Protein AF-A0A2N5A4S7-F1 (afdb_monomer)

Sequence (229 aa):
GLGGMSSSQKVEESRKVETDAPPQVLYRIDKYRYLTLENYISCDKGGQVYYNDTQREIKTQLGWEHEFYDFSYRRGNYFAAYKGTVINGANNGYLAFPGASTRQYCGSGRSAQGCPVFFFFSADYGRTFIYKIVAAEYSTPERFSKLKVVVANDGVYLRDESQKESVYSHPIGLRDLYSVNKLRFSDGALISIYDDWQNEIAGLVKEELIRKKIPYANEYGPDFRILDY

InterPro domains:
  IPR057562 Tli3-like domain [PF24316] (20-159)

Secondary structure (DSSP, 8-state):
--------------PBP---PPPEEEEESSSSEEEEEEEEEETTEEEEEEEEETTTTEEEEES-GGGGBHHHHTSBPHHHH--SEEEE---SS-EEEEEE--HHHH-SS-SSSPEEEEEEEESSTTSS-EEEEEEEETTTTGGGTTEEEEEETTEEEEEETTSPPPTT----STT-TTS-EEEEEETTEEEEHHHHHHHHHHHHHHHHHHHTT-TTTTT-STT--GGG-

Solvent-accessible surface area (backbone atoms only — not comparable to full-atom values): 12937 Å² total; per-residue (Å²): 135,87,82,82,80,86,69,82,76,77,76,75,74,73,46,75,66,83,50,90,46,75,72,40,79,78,46,70,79,51,98,48,35,33,32,32,41,32,50,34,86,45,93,57,20,20,46,47,36,31,44,33,29,68,86,75,73,40,75,25,78,57,82,59,78,78,53,46,24,46,78,40,34,78,27,54,24,33,56,68,43,40,53,42,49,76,44,67,72,25,83,74,22,41,42,65,49,61,29,13,37,39,56,82,78,52,50,94,76,80,53,98,60,40,27,43,32,33,30,38,37,16,73,63,65,49,73,52,71,48,80,47,78,47,45,59,35,80,54,32,33,70,72,43,40,43,27,36,41,39,27,41,80,79,28,39,36,35,34,26,71,79,43,81,63,54,99,83,55,66,54,88,39,78,64,36,35,47,26,80,39,48,30,34,76,56,96,94,38,79,42,42,53,59,54,53,48,50,52,52,52,35,49,55,50,25,54,53,30,50,75,69,65,43,90,59,22,88,67,51,46,90,84,54,55,77,91,83,110

Radius of gyration: 22.25 Å; Cα contacts (8 Å, |Δi|>4): 455; chains: 1; bounding box: 66×58×59 Å

pLDDT: mean 86.55, std 14.0, range [33.81, 98.62]

Organism: Klebsiella variicola (NCBI:txid244366)

Mean predicted aligned error: 7.96 Å

Foldseek 3Di:
DDDDPPDPPPPPPFDFQADPDDWDWLADQDPFWTKIFPRAPDLFFQTWIWTGGNVVRDTHTDDDPVSRTPLNRRATDFQSQAQEAEHEPADQLWDKGKGWHDCSVQDDPPDPWATWIWIWITRHNRNDTDIGTQEGHNPPPVQQNHWYWYDYNFFIKIARPVAAQDPPDDQPDSNRRPDIWTWGDDPNDTDTPVVVVQQVVQVVVLVVCVVVVPPCSVVGDSPDDPVVD

Structure (mmCIF, N/CA/C/O backbone):
data_AF-A0A2N5A4S7-F1
#
_entry.id   AF-A0A2N5A4S7-F1
#
loop_
_atom_site.group_PDB
_atom_site.id
_atom_site.type_symbol
_atom_site.label_atom_id
_atom_site.label_alt_id
_atom_site.label_comp_id
_atom_site.label_asym_id
_atom_site.label_entity_id
_atom_site.label_seq_id
_atom_site.pdbx_PDB_ins_code
_atom_site.Cartn_x
_atom_site.Cartn_y
_atom_site.Cartn_z
_atom_site.occupancy
_atom_site.B_iso_or_equiv
_atom_site.auth_seq_id
_atom_site.auth_comp_id
_atom_site.auth_asym_id
_atom_site.auth_atom_id
_atom_site.pdbx_PDB_model_num
ATOM 1 N N . GLY A 1 1 ? 39.679 40.312 13.877 1.00 33.81 1 GLY A N 1
ATOM 2 C CA . GLY A 1 1 ? 39.222 40.640 12.516 1.00 33.81 1 GLY A CA 1
ATOM 3 C C . GLY A 1 1 ? 38.432 39.468 11.994 1.00 33.81 1 GLY A C 1
ATOM 4 O O . GLY A 1 1 ? 38.976 38.376 11.947 1.00 33.81 1 GLY A O 1
ATOM 5 N N . LEU A 1 2 ? 37.147 39.675 11.714 1.00 36.41 2 LEU A N 1
ATOM 6 C CA . LEU A 1 2 ? 36.245 38.668 11.157 1.00 36.41 2 LEU A CA 1
ATOM 7 C C . LEU A 1 2 ? 36.560 38.508 9.663 1.00 36.41 2 LEU A C 1
ATOM 9 O O . LEU A 1 2 ? 36.419 39.461 8.901 1.00 36.41 2 LEU A O 1
ATOM 13 N N . GLY A 1 3 ? 37.034 37.327 9.265 1.00 35.97 3 GLY A N 1
ATOM 14 C CA . GLY A 1 3 ? 37.220 36.966 7.862 1.00 35.97 3 GLY A CA 1
ATOM 15 C C . GLY A 1 3 ? 35.864 36.702 7.219 1.00 35.97 3 GLY A C 1
ATOM 16 O O . GLY A 1 3 ? 35.157 35.778 7.616 1.00 35.97 3 GLY A O 1
ATOM 17 N N . GLY A 1 4 ? 35.486 37.543 6.259 1.00 42.50 4 GLY A N 1
ATOM 18 C CA . GLY A 1 4 ? 34.257 37.395 5.495 1.00 42.50 4 GLY A CA 1
ATOM 19 C C . GLY A 1 4 ? 34.306 36.165 4.594 1.00 42.50 4 GLY A C 1
ATOM 20 O O . GLY A 1 4 ? 35.109 36.098 3.670 1.00 42.50 4 GLY A O 1
ATOM 21 N N . MET A 1 5 ? 33.393 35.225 4.824 1.00 40.56 5 MET A N 1
ATOM 22 C CA . MET A 1 5 ? 32.971 34.250 3.821 1.00 40.56 5 MET A CA 1
ATOM 23 C C . MET A 1 5 ? 31.556 34.616 3.374 1.00 40.56 5 MET A C 1
ATOM 25 O O . MET A 1 5 ? 30.581 33.972 3.744 1.00 40.56 5 MET A O 1
ATOM 29 N N . SER A 1 6 ? 31.441 35.689 2.588 1.00 49.88 6 SER A N 1
ATOM 30 C CA . SER A 1 6 ? 30.272 35.885 1.727 1.00 49.88 6 SER A CA 1
ATOM 31 C C . SER A 1 6 ? 30.526 35.116 0.436 1.00 49.88 6 SER A C 1
ATOM 33 O O . SER A 1 6 ? 30.978 35.663 -0.566 1.00 49.88 6 SER A O 1
ATOM 35 N N . SER A 1 7 ? 30.312 33.807 0.486 1.00 40.91 7 SER A N 1
ATOM 36 C CA . SER A 1 7 ? 30.073 33.029 -0.720 1.00 40.91 7 SER A CA 1
ATOM 37 C C . SER A 1 7 ? 28.568 32.885 -0.828 1.00 40.91 7 SER A C 1
ATOM 39 O O . SER A 1 7 ? 27.959 32.134 -0.066 1.00 40.91 7 SER A O 1
ATOM 41 N N . SER A 1 8 ? 27.968 33.616 -1.763 1.00 47.25 8 SER A N 1
ATOM 42 C CA . SER A 1 8 ? 26.639 33.300 -2.267 1.00 47.25 8 SER A CA 1
ATOM 43 C C . SER A 1 8 ? 26.688 31.858 -2.774 1.00 47.25 8 SER A C 1
ATOM 45 O O . SER A 1 8 ? 27.228 31.599 -3.853 1.00 47.25 8 SER A O 1
ATOM 47 N N . GLN A 1 9 ? 26.202 30.902 -1.980 1.00 48.59 9 GLN A N 1
ATOM 48 C CA . GLN A 1 9 ? 25.923 29.566 -2.486 1.00 48.59 9 GLN A CA 1
ATOM 49 C C . GLN A 1 9 ? 24.916 29.756 -3.617 1.00 48.59 9 GLN A C 1
ATOM 51 O O . GLN A 1 9 ? 23.770 30.131 -3.374 1.00 48.59 9 GLN A O 1
ATOM 56 N N . LYS A 1 10 ? 25.358 29.564 -4.865 1.00 46.53 10 LYS A N 1
ATOM 57 C CA . LYS A 1 10 ? 24.425 29.340 -5.965 1.00 46.53 10 LYS A CA 1
ATOM 58 C C . LYS A 1 10 ? 23.609 28.125 -5.549 1.00 46.53 10 LYS A C 1
ATOM 60 O O . LYS A 1 10 ? 24.154 27.028 -5.467 1.00 46.53 10 LYS A O 1
ATOM 65 N N . VAL A 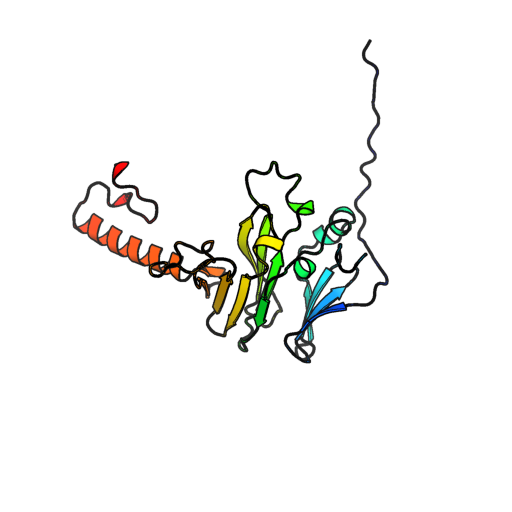1 11 ? 22.344 28.346 -5.212 1.00 53.66 11 VAL A N 1
ATOM 66 C CA . VAL A 1 11 ? 21.382 27.262 -5.066 1.00 53.66 11 VAL A CA 1
ATOM 67 C C . VAL A 1 11 ? 21.286 26.655 -6.457 1.00 53.66 11 VAL A C 1
ATOM 69 O O . VAL A 1 11 ? 20.769 27.287 -7.374 1.00 53.66 11 VAL A O 1
ATOM 72 N N . GLU A 1 12 ? 21.924 25.504 -6.649 1.00 58.72 12 GLU A N 1
ATOM 73 C CA . GLU A 1 12 ? 21.801 24.745 -7.884 1.00 58.72 12 GLU A CA 1
ATOM 74 C C . GLU A 1 12 ? 20.327 24.354 -7.997 1.00 58.72 12 GLU A C 1
ATOM 76 O O . GLU A 1 12 ? 19.794 23.636 -7.148 1.00 58.72 12 GLU A O 1
ATOM 81 N N . GLU A 1 13 ? 19.637 24.943 -8.970 1.00 61.94 13 GLU A N 1
ATOM 82 C CA . GLU A 1 13 ? 18.216 24.711 -9.162 1.00 61.94 13 GLU A CA 1
ATOM 83 C C . GLU A 1 13 ? 18.033 23.236 -9.520 1.00 61.94 13 GLU A C 1
ATOM 85 O O . GLU A 1 13 ? 18.646 22.721 -10.460 1.00 61.94 13 GLU A O 1
ATOM 90 N N . SER A 1 14 ? 17.256 22.523 -8.706 1.00 68.94 14 SER A N 1
ATOM 91 C CA . SER A 1 14 ? 17.090 21.087 -8.875 1.00 68.94 14 SER A CA 1
ATOM 92 C C . SER A 1 14 ? 16.407 20.835 -10.214 1.00 68.94 14 SER A C 1
ATOM 94 O O . SER A 1 14 ? 15.264 21.238 -10.422 1.00 68.94 14 SER A O 1
ATOM 96 N N . ARG A 1 15 ? 17.116 20.200 -11.146 1.00 79.56 15 ARG A N 1
ATOM 97 C CA . ARG A 1 15 ? 16.589 19.909 -12.481 1.00 79.56 15 ARG A CA 1
ATOM 98 C C . ARG A 1 15 ? 15.747 18.639 -12.468 1.00 79.56 15 ARG A C 1
ATOM 100 O O . ARG A 1 15 ? 16.035 17.702 -11.716 1.00 79.56 15 ARG A O 1
ATOM 107 N N . LYS A 1 16 ? 14.748 18.586 -13.348 1.00 80.19 16 LYS A N 1
ATOM 108 C CA . LYS A 1 16 ? 14.049 17.340 -13.667 1.00 80.19 16 LYS A CA 1
ATOM 109 C C . LYS A 1 16 ? 15.033 16.376 -14.331 1.00 80.19 16 LYS A C 1
ATOM 111 O O . LYS A 1 16 ? 15.803 16.777 -15.208 1.00 80.19 16 LYS A O 1
ATOM 116 N N . VAL A 1 17 ? 15.045 15.129 -13.878 1.00 80.88 17 VAL A N 1
ATOM 117 C CA . VAL A 1 17 ? 15.919 14.098 -14.444 1.00 80.88 17 VAL A CA 1
ATOM 118 C C . VAL A 1 17 ? 15.199 13.393 -15.588 1.00 80.88 17 VAL A C 1
ATOM 120 O O . VAL A 1 17 ? 14.032 13.028 -15.458 1.00 80.88 17 VAL A O 1
ATOM 123 N N . GLU A 1 18 ? 15.912 13.205 -16.695 1.00 83.25 18 GLU A N 1
ATOM 124 C CA . GLU A 1 18 ? 15.498 12.400 -17.843 1.00 83.25 18 GLU A CA 1
ATOM 125 C C . GLU A 1 18 ? 16.637 11.440 -18.190 1.00 83.25 18 GLU A C 1
ATOM 127 O O . GLU A 1 18 ? 17.801 11.848 -18.263 1.00 83.25 18 GLU A O 1
ATOM 132 N N . THR A 1 19 ? 16.306 10.164 -18.353 1.00 84.94 19 THR A N 1
ATOM 133 C CA . THR A 1 19 ? 17.222 9.084 -18.715 1.00 84.94 19 THR A CA 1
ATOM 134 C C . THR A 1 19 ? 16.640 8.279 -19.874 1.00 84.94 19 THR A C 1
ATOM 136 O O . THR A 1 19 ? 15.428 8.234 -20.079 1.00 84.94 19 THR A O 1
ATOM 139 N N . ASP A 1 20 ? 17.513 7.630 -20.636 1.00 87.31 20 ASP A N 1
ATOM 140 C CA . ASP A 1 20 ? 17.183 6.709 -21.730 1.00 87.31 20 ASP A CA 1
ATOM 141 C C . ASP A 1 20 ? 17.098 5.246 -21.257 1.00 87.31 20 ASP A C 1
ATOM 143 O O . ASP A 1 20 ? 17.070 4.314 -22.065 1.00 87.31 20 ASP A O 1
ATOM 147 N N . ALA A 1 21 ? 17.054 5.030 -19.938 1.00 89.69 21 ALA A N 1
ATOM 148 C CA . ALA A 1 21 ? 17.027 3.702 -19.353 1.00 89.69 21 ALA A CA 1
ATOM 149 C C . ALA A 1 21 ? 15.743 2.950 -19.762 1.00 89.69 21 ALA A C 1
ATOM 151 O O . ALA A 1 21 ? 14.638 3.484 -19.600 1.00 89.69 21 ALA A O 1
ATOM 152 N N . PRO A 1 22 ? 15.851 1.703 -20.262 1.00 93.50 22 PRO A N 1
ATOM 153 C CA . PRO A 1 22 ? 14.686 0.943 -20.690 1.00 93.50 22 PRO A CA 1
ATOM 154 C C . PRO A 1 22 ? 13.785 0.611 -19.489 1.00 93.50 22 PRO A C 1
ATOM 156 O O . PRO A 1 22 ? 14.302 0.217 -18.442 1.00 93.50 22 PRO A O 1
ATOM 159 N N . PRO A 1 23 ? 12.447 0.701 -19.617 1.00 94.31 23 PRO A N 1
ATOM 160 C CA . PRO A 1 23 ? 11.530 0.329 -18.544 1.00 94.31 23 PRO A CA 1
ATOM 161 C C . PRO A 1 23 ? 11.779 -1.086 -18.010 1.00 94.31 23 PRO A C 1
ATOM 163 O O . PRO A 1 23 ? 11.868 -2.045 -18.779 1.00 94.31 23 PRO A O 1
ATOM 166 N N . GLN A 1 24 ? 11.824 -1.234 -16.686 1.00 94.88 24 GLN A N 1
ATOM 167 C CA . GLN A 1 24 ? 11.946 -2.533 -16.020 1.00 94.88 24 GLN A CA 1
ATOM 168 C C . GLN A 1 24 ? 10.653 -2.907 -15.312 1.00 94.88 24 GLN A C 1
ATOM 170 O O . GLN A 1 24 ? 10.027 -2.067 -14.680 1.00 94.88 24 GLN A O 1
ATOM 175 N N . VAL A 1 25 ? 10.261 -4.179 -15.359 1.00 95.62 25 VAL A N 1
ATOM 176 C CA . VAL A 1 25 ? 9.094 -4.664 -14.611 1.00 95.62 25 VAL A CA 1
ATOM 177 C C . VAL A 1 25 ? 9.514 -4.976 -13.175 1.00 95.62 25 VAL A C 1
ATOM 179 O O . VAL A 1 25 ? 10.287 -5.905 -12.958 1.00 95.62 25 VAL A O 1
ATOM 182 N N . LEU A 1 26 ? 8.989 -4.227 -12.200 1.00 94.12 26 LEU A N 1
ATOM 183 C CA . LEU A 1 26 ? 9.271 -4.439 -10.771 1.00 94.12 26 LEU A CA 1
ATOM 184 C C . LEU A 1 26 ? 8.407 -5.546 -10.164 1.00 94.12 26 LEU A C 1
ATOM 186 O O . LEU A 1 26 ? 8.854 -6.321 -9.325 1.00 94.12 26 LEU A O 1
ATOM 190 N N . TYR A 1 27 ? 7.142 -5.595 -10.571 1.00 96.19 27 TYR A N 1
ATOM 191 C CA . TYR A 1 27 ? 6.155 -6.520 -10.035 1.00 96.19 27 TYR A CA 1
ATOM 192 C C . TYR A 1 27 ? 5.098 -6.795 -11.093 1.00 96.19 27 TYR A C 1
ATOM 194 O O . TYR A 1 27 ? 4.686 -5.893 -11.821 1.00 96.19 27 TYR A O 1
ATOM 202 N N . ARG A 1 28 ? 4.639 -8.041 -11.179 1.00 97.31 28 ARG A N 1
ATOM 203 C CA . ARG A 1 28 ? 3.631 -8.458 -12.149 1.00 97.31 28 ARG A CA 1
ATOM 204 C C . ARG A 1 28 ? 2.503 -9.174 -11.426 1.00 97.31 28 ARG A C 1
ATOM 206 O O . ARG A 1 28 ? 2.745 -10.181 -10.772 1.00 97.31 28 ARG A O 1
ATOM 213 N N . ILE A 1 29 ? 1.286 -8.653 -11.573 1.00 97.62 29 ILE A N 1
ATOM 214 C CA . ILE A 1 29 ? 0.072 -9.322 -11.093 1.00 97.62 29 ILE A CA 1
ATOM 215 C C . ILE A 1 29 ? -0.325 -10.389 -12.114 1.00 97.62 29 ILE A C 1
ATOM 217 O O . ILE A 1 29 ? -0.554 -11.539 -11.760 1.00 97.62 29 ILE A O 1
ATOM 221 N N . ASP A 1 30 ? -0.364 -10.011 -13.395 1.00 96.75 30 ASP A N 1
ATOM 222 C CA . ASP A 1 30 ? -0.658 -10.905 -14.515 1.00 96.75 30 ASP A CA 1
ATOM 223 C C . ASP A 1 30 ? -0.098 -10.355 -15.846 1.00 96.75 30 ASP A C 1
ATOM 225 O O . ASP A 1 30 ? 0.779 -9.484 -15.881 1.00 96.75 30 ASP A O 1
ATOM 229 N N . LYS A 1 31 ? -0.569 -10.890 -16.980 1.00 97.31 31 LYS A N 1
ATOM 230 C CA . LYS A 1 31 ? -0.133 -10.477 -18.321 1.00 97.31 31 LYS A CA 1
ATOM 231 C C . LYS A 1 31 ? -0.345 -8.979 -18.584 1.00 97.31 31 LYS A C 1
ATOM 233 O O . LYS A 1 31 ? 0.495 -8.372 -19.245 1.00 97.31 31 LYS A O 1
ATOM 238 N N . TYR A 1 32 ? -1.427 -8.396 -18.076 1.00 97.69 32 TYR A N 1
ATOM 239 C CA . TYR A 1 32 ? -1.861 -7.039 -18.413 1.00 97.69 32 TYR A CA 1
ATOM 240 C C . TYR A 1 32 ? -1.593 -6.033 -17.296 1.00 97.69 32 TYR A C 1
ATOM 242 O O . TYR A 1 32 ? -1.396 -4.859 -17.595 1.00 97.69 32 TYR A O 1
ATOM 250 N N . ARG A 1 33 ? -1.537 -6.498 -16.040 1.00 98.25 33 ARG A N 1
ATOM 251 C CA . ARG A 1 33 ? -1.386 -5.666 -14.840 1.00 98.25 33 ARG A CA 1
ATOM 252 C C . ARG A 1 33 ? 0.000 -5.811 -14.209 1.00 98.25 33 ARG A C 1
ATOM 254 O O . ARG A 1 33 ? 0.358 -6.894 -13.733 1.00 98.25 33 ARG A O 1
ATOM 261 N N . TYR A 1 34 ? 0.790 -4.738 -14.190 1.00 98.19 34 TYR A N 1
ATOM 262 C CA . TYR A 1 34 ? 2.173 -4.761 -13.690 1.00 98.19 34 TYR A CA 1
ATOM 263 C C . TYR A 1 34 ? 2.704 -3.373 -13.298 1.00 98.19 34 TYR A C 1
ATOM 265 O O . TYR A 1 34 ? 2.186 -2.347 -13.734 1.00 98.19 34 TYR A O 1
ATOM 273 N N . LEU A 1 35 ? 3.760 -3.354 -12.482 1.00 97.75 35 LEU A N 1
ATOM 274 C CA . LEU A 1 35 ? 4.537 -2.161 -12.155 1.00 97.75 35 LEU A CA 1
ATOM 275 C C . LEU A 1 35 ? 5.772 -2.050 -13.044 1.00 97.75 35 LEU A C 1
ATOM 277 O O . LEU A 1 35 ? 6.493 -3.038 -13.217 1.00 97.75 35 LEU A O 1
ATOM 281 N N . THR A 1 36 ? 6.052 -0.846 -13.535 1.00 96.81 36 THR A N 1
ATOM 282 C CA . THR A 1 36 ? 7.307 -0.502 -14.211 1.00 96.81 36 THR A CA 1
ATOM 283 C C . THR A 1 36 ? 8.129 0.486 -13.395 1.00 96.81 36 THR A C 1
ATOM 285 O O . THR A 1 36 ? 7.569 1.362 -12.746 1.00 96.81 36 THR A O 1
ATOM 288 N N . LEU A 1 37 ? 9.454 0.342 -13.440 1.00 94.56 37 LEU A N 1
ATOM 289 C CA . LEU A 1 37 ? 10.430 1.371 -13.100 1.00 94.56 37 LEU A CA 1
ATOM 290 C C . LEU A 1 37 ? 10.904 2.009 -14.404 1.00 94.56 37 LEU A C 1
ATOM 292 O O . LEU A 1 37 ? 11.444 1.324 -15.274 1.00 94.56 37 LEU A O 1
ATOM 296 N N . GLU A 1 38 ? 10.699 3.309 -14.534 1.00 93.19 38 GLU A N 1
ATOM 297 C CA . GLU A 1 38 ? 11.008 4.097 -15.726 1.00 93.19 38 GLU A CA 1
ATOM 298 C C . GLU A 1 38 ? 11.869 5.298 -15.346 1.00 93.19 38 GLU A C 1
ATOM 300 O O . GLU A 1 38 ? 11.870 5.708 -14.185 1.00 93.19 38 GLU A O 1
ATOM 305 N N . ASN A 1 39 ? 12.590 5.865 -16.319 1.00 90.69 39 ASN A N 1
ATOM 306 C CA . ASN A 1 39 ? 13.393 7.074 -16.129 1.00 90.69 39 ASN A CA 1
ATOM 307 C C . ASN A 1 39 ? 14.263 6.998 -14.858 1.00 90.69 39 ASN A C 1
ATOM 309 O O . ASN A 1 39 ? 14.117 7.802 -13.951 1.00 90.69 39 ASN A O 1
ATOM 313 N N . TYR A 1 40 ? 15.086 5.958 -14.718 1.00 89.50 40 TYR A N 1
ATOM 314 C CA . TYR A 1 40 ? 15.900 5.714 -13.522 1.00 89.50 40 TYR A CA 1
ATOM 315 C C . TYR A 1 40 ? 17.395 5.828 -13.838 1.00 89.50 40 TYR A C 1
ATOM 317 O O . TYR A 1 40 ? 17.799 5.711 -14.995 1.00 89.50 40 TYR A O 1
ATOM 325 N N . ILE A 1 41 ? 18.217 6.054 -12.805 1.00 87.00 41 ILE A N 1
ATOM 326 C CA . ILE A 1 41 ? 19.687 6.133 -12.932 1.00 87.00 41 ILE A CA 1
ATOM 327 C C . ILE A 1 41 ? 20.380 4.805 -12.600 1.00 87.00 41 ILE A C 1
ATOM 329 O O . ILE A 1 41 ? 21.435 4.499 -13.147 1.00 87.00 41 ILE A O 1
ATOM 333 N N . SER A 1 42 ? 19.789 4.003 -11.713 1.00 85.62 42 SER A N 1
ATOM 334 C CA . SER A 1 42 ? 20.176 2.618 -11.434 1.00 85.62 42 SER A CA 1
ATOM 335 C C . SER A 1 42 ? 18.965 1.843 -10.917 1.00 85.62 42 SER A C 1
ATOM 337 O O . SER A 1 42 ? 17.973 2.441 -10.508 1.00 85.62 42 SER A O 1
ATOM 339 N N . CYS A 1 43 ? 19.023 0.509 -10.930 1.00 79.44 43 CYS A N 1
ATOM 340 C CA . CYS A 1 43 ? 17.886 -0.331 -10.529 1.00 79.44 43 CYS A CA 1
ATOM 341 C C . CYS A 1 43 ? 17.427 -0.104 -9.076 1.00 79.44 43 CYS A C 1
ATOM 343 O O . CYS A 1 43 ? 16.305 -0.451 -8.723 1.00 79.44 43 CYS A O 1
ATOM 345 N N . ASP A 1 44 ? 18.297 0.452 -8.232 1.00 80.00 44 ASP A N 1
ATOM 346 C CA . ASP A 1 44 ? 18.063 0.711 -6.815 1.00 80.00 44 ASP A CA 1
ATOM 347 C C . ASP A 1 44 ? 17.939 2.205 -6.467 1.00 80.00 44 ASP A C 1
ATOM 349 O O . ASP A 1 44 ? 17.639 2.510 -5.313 1.00 80.00 44 ASP A O 1
ATOM 353 N N . LYS A 1 45 ? 18.145 3.137 -7.415 1.00 82.88 45 LYS A N 1
ATOM 354 C CA . LYS A 1 45 ? 18.139 4.591 -7.158 1.00 82.88 45 LYS A CA 1
ATOM 355 C C . LYS A 1 45 ? 17.301 5.379 -8.153 1.00 82.88 45 LYS A C 1
ATOM 357 O O . LYS A 1 45 ? 17.388 5.192 -9.368 1.00 82.88 45 LYS A O 1
ATOM 362 N N . GLY A 1 46 ? 16.565 6.341 -7.606 1.00 82.88 46 GLY A N 1
ATOM 363 C CA . GLY A 1 46 ? 15.679 7.211 -8.357 1.00 82.88 46 GLY A CA 1
ATOM 364 C C . GLY A 1 46 ? 14.624 6.424 -9.121 1.00 82.88 46 GLY A C 1
ATOM 365 O O . GLY A 1 46 ? 14.211 5.339 -8.711 1.00 82.88 46 GLY A O 1
ATOM 366 N N . GLY A 1 47 ? 14.195 6.975 -10.248 1.00 88.44 47 GLY A N 1
ATOM 367 C CA . GLY A 1 47 ? 13.209 6.323 -11.090 1.00 88.44 47 GLY A CA 1
ATOM 368 C C . GLY A 1 47 ? 11.774 6.590 -10.679 1.00 88.44 47 GLY A C 1
ATOM 369 O O . GLY A 1 47 ? 11.447 6.829 -9.518 1.00 88.44 47 GLY A O 1
ATOM 370 N N . GLN A 1 48 ? 10.919 6.541 -11.682 1.00 91.12 48 GLN A N 1
ATOM 371 C CA . GLN A 1 48 ? 9.490 6.759 -11.584 1.00 91.12 48 GLN A CA 1
ATOM 372 C C . GLN A 1 48 ? 8.808 5.403 -11.664 1.00 91.12 48 GLN A C 1
ATOM 374 O O . GLN A 1 48 ? 9.100 4.614 -12.566 1.00 91.12 48 GLN A O 1
ATOM 379 N N . VAL A 1 49 ? 7.911 5.122 -10.724 1.00 94.00 49 VAL A N 1
ATOM 380 C CA . VAL A 1 49 ? 7.157 3.872 -10.740 1.00 94.00 49 VAL A CA 1
ATOM 381 C C . VAL A 1 49 ? 5.778 4.120 -11.316 1.00 94.00 49 VAL A C 1
ATOM 383 O O . VAL A 1 49 ? 5.093 5.057 -10.914 1.00 94.00 49 VAL A O 1
ATOM 386 N N . TYR A 1 50 ? 5.365 3.272 -12.250 1.00 96.88 50 TYR A N 1
ATOM 387 C CA . TYR A 1 50 ? 4.038 3.327 -12.850 1.00 96.88 50 TYR A CA 1
ATOM 388 C C . TYR A 1 50 ? 3.317 2.001 -12.667 1.00 96.88 50 TYR A C 1
ATOM 390 O O . TYR A 1 50 ? 3.874 0.935 -12.924 1.00 96.88 50 TYR A O 1
ATOM 398 N N . TYR A 1 51 ? 2.053 2.071 -12.267 1.00 98.38 51 TYR A N 1
ATOM 399 C CA . TYR A 1 51 ? 1.106 0.988 -12.462 1.00 98.38 51 TYR A CA 1
ATOM 400 C C . TYR A 1 51 ? 0.590 1.008 -13.899 1.00 98.38 51 TYR A C 1
ATOM 402 O O . TYR A 1 51 ? 0.215 2.063 -14.406 1.00 98.38 51 TYR A O 1
ATOM 410 N N . ASN A 1 52 ? 0.551 -0.161 -14.534 1.00 98.62 52 ASN A N 1
ATOM 411 C CA . ASN A 1 52 ? 0.051 -0.347 -15.888 1.00 98.62 52 ASN A CA 1
ATOM 412 C C . ASN A 1 52 ? -1.063 -1.401 -15.882 1.00 98.62 52 ASN A C 1
ATOM 414 O O . ASN A 1 52 ? -0.861 -2.490 -15.341 1.00 98.62 52 ASN A O 1
ATOM 418 N N . ASP A 1 53 ? -2.191 -1.102 -16.528 1.00 98.44 53 ASP A N 1
ATOM 419 C CA . ASP A 1 53 ? -3.211 -2.066 -16.956 1.00 98.44 53 ASP A CA 1
ATOM 420 C C . ASP A 1 53 ? -3.481 -1.852 -18.446 1.00 98.44 53 ASP A C 1
ATOM 422 O O . ASP A 1 53 ? -4.181 -0.921 -18.847 1.00 98.44 53 ASP A O 1
ATOM 426 N N . THR A 1 54 ? -2.916 -2.723 -19.277 1.00 98.12 54 THR A N 1
ATOM 427 C CA . THR A 1 54 ? -3.009 -2.586 -20.737 1.00 98.12 54 THR A CA 1
ATOM 428 C C . THR A 1 54 ? -4.375 -2.960 -21.306 1.00 98.12 54 THR A C 1
ATOM 430 O O . THR A 1 54 ? -4.684 -2.549 -22.417 1.00 98.12 54 THR A O 1
ATOM 433 N N . GLN A 1 55 ? -5.220 -3.692 -20.569 1.00 97.69 55 GLN A N 1
ATOM 434 C CA . GLN A 1 55 ? -6.601 -3.948 -21.000 1.00 97.69 55 GLN A CA 1
ATOM 435 C C . GLN A 1 55 ? -7.508 -2.747 -20.758 1.00 97.69 55 GLN A C 1
ATOM 437 O O . GLN A 1 55 ? -8.483 -2.563 -21.481 1.00 97.69 55 GLN A O 1
ATOM 442 N N . ARG A 1 56 ? -7.215 -1.963 -19.717 1.00 97.81 56 ARG A N 1
ATOM 443 C CA . ARG A 1 56 ? -7.993 -0.775 -19.338 1.00 97.81 56 ARG A CA 1
ATOM 444 C C . ARG A 1 56 ? -7.370 0.535 -19.812 1.00 97.81 56 ARG A C 1
ATOM 446 O O . ARG A 1 56 ? -7.913 1.584 -19.484 1.00 97.81 56 ARG A O 1
ATOM 453 N N . GLU A 1 57 ? -6.248 0.468 -20.529 1.00 98.19 57 GLU A N 1
ATOM 454 C CA . GLU A 1 57 ? -5.469 1.630 -20.979 1.00 98.19 57 GLU A CA 1
ATOM 455 C C . GLU A 1 57 ? -5.049 2.547 -19.814 1.00 98.19 57 GLU A C 1
ATOM 457 O O . GLU A 1 57 ? -5.000 3.769 -19.933 1.00 98.19 57 GLU A O 1
ATOM 462 N N . ILE A 1 58 ? -4.743 1.952 -18.657 1.00 98.56 58 ILE A N 1
ATOM 463 C CA . ILE A 1 58 ? -4.332 2.683 -17.456 1.00 98.56 58 ILE A CA 1
ATOM 464 C C . ILE A 1 58 ? -2.810 2.698 -17.380 1.00 98.56 58 ILE A C 1
ATOM 466 O O . ILE A 1 58 ? -2.168 1.646 -17.384 1.00 98.56 58 ILE A O 1
ATOM 470 N N . LYS A 1 59 ? -2.251 3.898 -17.225 1.00 97.94 59 LYS A N 1
ATOM 471 C CA . LYS A 1 59 ? -0.884 4.117 -16.757 1.00 97.94 59 LYS A CA 1
ATOM 472 C C . LYS A 1 59 ? -0.901 5.200 -15.684 1.00 97.94 59 LYS A C 1
ATOM 474 O O . LYS A 1 59 ? -1.110 6.370 -15.991 1.00 97.94 59 LYS A O 1
ATOM 479 N N . THR A 1 60 ? -0.675 4.804 -14.438 1.00 97.88 60 THR A N 1
ATOM 480 C CA . THR A 1 60 ? -0.792 5.691 -13.274 1.00 97.88 60 THR A CA 1
ATOM 481 C C . THR A 1 60 ? 0.521 5.730 -12.525 1.00 97.88 60 THR A C 1
ATOM 483 O O . THR A 1 60 ? 1.057 4.690 -12.145 1.00 97.88 60 THR A O 1
ATOM 486 N N . GLN A 1 61 ? 1.047 6.929 -12.305 1.00 94.75 61 GLN A N 1
ATOM 487 C CA . GLN A 1 61 ? 2.256 7.109 -11.517 1.00 94.75 61 GLN A CA 1
ATOM 488 C C . GLN A 1 61 ? 1.997 6.768 -10.044 1.00 94.75 61 GLN A C 1
ATOM 490 O O . GLN A 1 61 ? 1.007 7.204 -9.457 1.00 94.75 61 GLN A O 1
ATOM 495 N N . LEU A 1 62 ? 2.921 6.025 -9.443 1.00 93.88 62 LEU A N 1
ATOM 496 C CA . LEU A 1 62 ? 2.991 5.783 -8.011 1.00 93.88 62 LEU A CA 1
ATOM 497 C C . LEU A 1 62 ? 4.155 6.587 -7.423 1.00 93.88 62 LEU A C 1
ATOM 499 O O . LEU A 1 62 ? 5.313 6.327 -7.744 1.00 93.88 62 LEU A O 1
ATOM 503 N N . GLY A 1 63 ? 3.842 7.560 -6.571 1.00 85.75 63 GLY A N 1
ATOM 504 C CA . GLY A 1 63 ? 4.815 8.493 -5.999 1.00 85.75 63 GLY A CA 1
ATOM 505 C C . GLY A 1 63 ? 4.340 9.937 -6.120 1.00 85.75 63 GLY A C 1
ATOM 506 O O . GLY A 1 63 ? 3.209 10.201 -6.530 1.00 85.75 63 GLY A O 1
ATOM 507 N N . TRP A 1 64 ? 5.205 10.877 -5.755 1.00 80.69 64 TRP A N 1
ATOM 508 C CA . TRP A 1 64 ? 4.911 12.309 -5.821 1.00 80.69 64 TRP A CA 1
ATOM 509 C C . TRP A 1 64 ? 5.760 13.014 -6.881 1.00 80.69 64 TRP A C 1
ATOM 511 O O . TRP A 1 64 ? 6.892 12.627 -7.147 1.00 80.69 64 TRP A O 1
ATOM 521 N N . GLU A 1 65 ? 5.254 14.110 -7.448 1.00 72.50 65 GLU A N 1
ATOM 522 C CA . GLU A 1 65 ? 5.959 14.873 -8.492 1.00 72.50 65 GLU A CA 1
ATOM 523 C C . GLU A 1 65 ? 7.344 15.379 -8.041 1.00 72.50 65 GLU A C 1
ATOM 525 O O . GLU A 1 65 ? 8.297 15.396 -8.816 1.00 72.50 65 GLU A O 1
ATOM 530 N N . HIS A 1 66 ? 7.503 15.728 -6.761 1.00 70.75 66 HIS A N 1
ATOM 531 C CA . HIS A 1 66 ? 8.788 16.185 -6.222 1.00 70.75 66 HIS A CA 1
ATOM 532 C C . HIS A 1 66 ? 9.878 15.089 -6.211 1.00 70.75 66 HIS A C 1
ATOM 534 O O . HIS A 1 66 ? 11.061 15.375 -6.000 1.00 70.75 66 HIS A O 1
ATOM 540 N N . GLU A 1 67 ? 9.518 13.830 -6.468 1.00 70.06 67 GLU A N 1
ATOM 541 C CA . GLU A 1 67 ? 10.475 12.741 -6.664 1.00 70.06 67 GLU A CA 1
ATOM 542 C C . GLU A 1 67 ? 11.214 12.840 -8.007 1.00 70.06 67 GLU A C 1
ATOM 544 O O . GLU A 1 67 ? 12.208 12.149 -8.197 1.00 70.06 67 GLU A O 1
ATOM 549 N N . PHE A 1 68 ? 10.788 13.720 -8.920 1.00 68.88 68 PHE A N 1
ATOM 550 C CA . PHE A 1 68 ? 11.348 13.878 -10.270 1.00 68.88 68 PHE A CA 1
ATOM 551 C C . PHE A 1 68 ? 12.612 14.727 -10.371 1.00 68.88 68 PHE A C 1
ATOM 553 O O . PHE A 1 68 ? 13.199 14.851 -11.448 1.00 68.88 68 PHE A O 1
ATOM 560 N N . TYR A 1 69 ? 13.016 15.320 -9.258 1.00 74.62 69 TYR A N 1
ATOM 561 C CA . TYR A 1 69 ? 14.127 16.250 -9.200 1.00 74.62 69 TYR A CA 1
ATOM 562 C C . TYR A 1 69 ? 15.419 15.553 -8.752 1.00 74.62 69 TYR A C 1
ATOM 564 O O . TYR A 1 69 ? 15.379 14.573 -8.004 1.00 74.62 69 TYR A O 1
ATOM 572 N N . ASP A 1 70 ? 16.571 16.075 -9.184 1.00 72.62 70 ASP A N 1
ATOM 573 C CA . ASP A 1 70 ? 17.893 15.434 -9.033 1.00 72.62 70 ASP A CA 1
ATOM 574 C C . ASP A 1 70 ? 18.203 14.964 -7.599 1.00 72.62 70 ASP A C 1
ATOM 576 O O . ASP A 1 70 ? 18.738 13.876 -7.380 1.00 72.62 70 ASP A O 1
ATOM 580 N N . PHE A 1 71 ? 17.782 15.737 -6.594 1.00 74.88 71 PHE A N 1
ATOM 581 C CA . PHE A 1 71 ? 17.945 15.372 -5.185 1.00 74.88 71 PHE A CA 1
ATOM 582 C C . PHE A 1 71 ? 17.276 14.040 -4.810 1.00 74.88 71 PHE A C 1
ATOM 584 O O . PHE A 1 71 ? 17.853 13.237 -4.074 1.00 74.88 71 PHE A O 1
ATOM 591 N N . SER A 1 72 ? 16.073 13.793 -5.325 1.00 76.75 72 SER A N 1
ATOM 592 C CA . SER A 1 72 ? 15.316 12.565 -5.084 1.00 76.75 72 SER A CA 1
ATOM 593 C C . SER A 1 7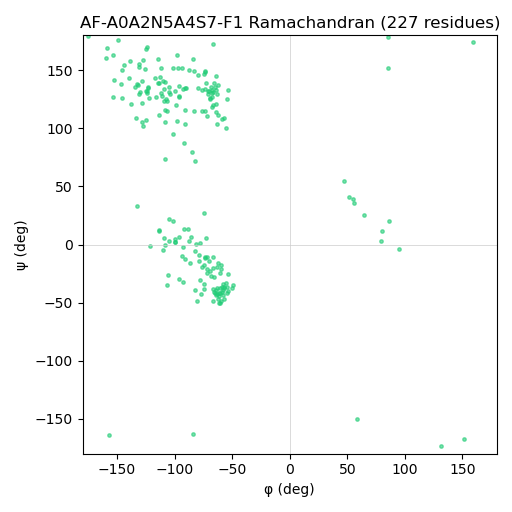2 ? 15.905 11.388 -5.861 1.00 76.75 72 SER A C 1
ATOM 595 O O . SER A 1 72 ? 15.951 10.276 -5.341 1.00 76.75 72 SER A O 1
ATOM 597 N N . TYR A 1 73 ? 16.453 11.632 -7.054 1.00 79.62 73 TYR A N 1
ATOM 598 C CA . TYR A 1 73 ? 17.031 10.587 -7.906 1.00 79.62 73 TYR A CA 1
ATOM 599 C C . TYR A 1 73 ? 18.306 9.964 -7.346 1.00 79.62 73 TYR A C 1
ATOM 601 O O . TYR A 1 73 ? 18.593 8.800 -7.608 1.00 79.62 73 TYR A O 1
ATOM 609 N N . ARG A 1 74 ? 19.057 10.704 -6.526 1.00 78.88 74 ARG A N 1
ATOM 610 C CA . ARG A 1 74 ? 20.246 10.176 -5.836 1.00 78.88 74 ARG A CA 1
ATOM 611 C C . ARG A 1 74 ? 19.901 9.235 -4.676 1.00 78.88 74 ARG A C 1
ATOM 613 O O . ARG A 1 74 ? 20.800 8.589 -4.130 1.00 78.88 74 ARG A O 1
ATOM 620 N N . ARG A 1 75 ? 18.628 9.174 -4.279 1.00 84.19 75 ARG A N 1
ATOM 621 C CA . ARG A 1 75 ? 18.129 8.335 -3.187 1.00 84.19 75 ARG A CA 1
ATOM 622 C C . ARG A 1 75 ? 17.530 7.032 -3.722 1.00 84.19 75 ARG A C 1
ATOM 624 O O . ARG A 1 75 ? 17.246 6.903 -4.907 1.00 84.19 75 ARG A O 1
ATOM 631 N N . GLY A 1 76 ? 17.370 6.047 -2.845 1.00 84.69 76 GLY A N 1
ATOM 632 C CA . GLY A 1 76 ? 16.897 4.720 -3.224 1.00 84.69 76 GLY A CA 1
ATOM 633 C C . GLY A 1 76 ? 15.409 4.679 -3.575 1.00 84.69 76 GLY A C 1
ATOM 634 O O . GLY A 1 76 ? 14.603 5.280 -2.875 1.00 84.69 76 GLY A O 1
ATOM 635 N N . ASN A 1 77 ? 15.017 3.944 -4.613 1.00 90.00 77 ASN A N 1
ATOM 636 C CA . ASN A 1 77 ? 13.604 3.850 -4.994 1.00 90.00 77 ASN A CA 1
ATOM 637 C C . ASN A 1 77 ? 12.776 3.115 -3.922 1.00 90.00 77 ASN A C 1
ATOM 639 O O . ASN A 1 77 ? 13.144 2.016 -3.506 1.00 90.00 77 ASN A O 1
ATOM 643 N N . TYR A 1 78 ? 11.638 3.675 -3.501 1.00 90.69 78 TYR A N 1
ATOM 644 C CA . TYR A 1 78 ? 10.830 3.092 -2.424 1.00 90.69 78 TYR A CA 1
ATOM 645 C C . TYR A 1 78 ? 10.256 1.709 -2.738 1.00 90.69 78 TYR A C 1
ATOM 647 O O . TYR A 1 78 ? 10.173 0.862 -1.847 1.00 90.69 78 TYR A O 1
ATOM 655 N N . PHE A 1 79 ? 9.844 1.478 -3.985 1.00 93.19 79 PHE A N 1
ATOM 656 C CA . PHE A 1 79 ? 9.258 0.207 -4.403 1.00 93.19 79 PHE A CA 1
ATOM 657 C C . PHE A 1 79 ? 10.339 -0.852 -4.583 1.00 93.19 79 PHE A C 1
ATOM 659 O O . PHE A 1 79 ? 10.177 -1.969 -4.102 1.00 93.19 79 PHE A O 1
ATOM 666 N N . ALA A 1 80 ? 11.476 -0.490 -5.188 1.00 91.56 80 ALA A N 1
ATOM 667 C CA . ALA A 1 80 ? 12.621 -1.396 -5.298 1.00 91.56 80 ALA A CA 1
ATOM 668 C C . ALA A 1 80 ? 13.239 -1.733 -3.926 1.00 91.56 80 ALA A C 1
ATOM 670 O O . ALA A 1 80 ? 13.816 -2.803 -3.747 1.00 91.56 80 ALA A O 1
ATOM 671 N N . ALA A 1 81 ? 13.113 -0.835 -2.943 1.00 92.31 81 ALA A N 1
ATOM 672 C CA . ALA A 1 81 ? 13.598 -1.052 -1.585 1.00 92.31 81 ALA A CA 1
ATOM 673 C C . ALA A 1 81 ? 12.712 -1.992 -0.755 1.00 92.31 81 ALA A C 1
ATOM 675 O O . ALA A 1 81 ? 13.177 -2.511 0.263 1.00 92.31 81 ALA A O 1
ATOM 676 N N . TYR A 1 82 ? 11.449 -2.203 -1.133 1.00 94.88 82 TYR A N 1
ATOM 677 C CA . TYR A 1 82 ? 10.562 -3.086 -0.386 1.00 94.88 82 TYR A CA 1
ATOM 678 C C . TYR A 1 82 ? 10.999 -4.550 -0.530 1.00 94.88 82 TYR A C 1
ATOM 680 O O . TYR A 1 82 ? 11.139 -5.070 -1.632 1.00 94.88 82 TYR A O 1
ATOM 688 N N . LYS A 1 83 ? 11.209 -5.225 0.607 1.00 94.81 83 LYS A N 1
ATOM 689 C CA . LYS A 1 83 ? 11.734 -6.605 0.671 1.00 94.81 83 LYS A CA 1
ATOM 690 C C . LYS A 1 83 ? 10.695 -7.648 1.087 1.00 94.81 83 LYS A C 1
ATOM 692 O O . LYS A 1 83 ? 11.047 -8.813 1.229 1.00 94.81 83 LYS A O 1
ATOM 697 N N . GLY A 1 84 ? 9.462 -7.222 1.357 1.00 96.25 84 GLY A N 1
ATOM 698 C CA . GLY A 1 84 ? 8.378 -8.108 1.768 1.00 96.25 84 GLY A CA 1
ATOM 699 C C . GLY A 1 84 ? 7.673 -8.769 0.584 1.00 96.25 84 GLY A C 1
ATOM 700 O O . GLY A 1 84 ? 8.170 -8.793 -0.539 1.00 96.25 84 GLY A O 1
ATOM 701 N N . THR A 1 85 ? 6.481 -9.306 0.831 1.00 97.25 85 THR A N 1
ATOM 702 C CA . THR A 1 85 ? 5.656 -9.969 -0.190 1.00 97.25 85 THR A CA 1
ATOM 703 C C . THR A 1 85 ? 4.370 -9.195 -0.430 1.00 97.25 85 THR A C 1
ATOM 705 O O . THR A 1 85 ? 3.709 -8.773 0.516 1.00 97.25 85 THR A O 1
ATOM 708 N N . VAL A 1 86 ? 3.968 -9.079 -1.695 1.00 97.38 86 VAL A N 1
ATOM 709 C CA . VAL A 1 86 ? 2.673 -8.518 -2.087 1.00 97.38 86 VAL A CA 1
ATOM 710 C C . VAL A 1 86 ? 1.878 -9.497 -2.945 1.00 97.38 86 VAL A C 1
ATOM 712 O O . VAL A 1 86 ? 2.382 -10.042 -3.929 1.00 97.38 86 VAL A O 1
ATOM 715 N N . ILE A 1 87 ? 0.616 -9.711 -2.575 1.00 97.88 87 ILE A N 1
ATOM 716 C CA . ILE A 1 87 ? -0.330 -10.570 -3.287 1.00 97.88 87 ILE A CA 1
ATOM 717 C C . ILE A 1 87 ? -1.575 -9.745 -3.603 1.00 97.88 87 ILE A C 1
ATOM 719 O O . ILE A 1 87 ? -2.380 -9.460 -2.720 1.00 97.88 87 ILE A O 1
ATOM 723 N N . ASN A 1 88 ? -1.750 -9.378 -4.870 1.00 98.19 88 ASN A N 1
ATOM 724 C CA . ASN A 1 88 ? -2.961 -8.717 -5.350 1.00 98.19 88 ASN A CA 1
ATOM 725 C C . ASN A 1 88 ? -3.963 -9.762 -5.862 1.00 98.19 88 ASN A C 1
ATOM 727 O O . ASN A 1 88 ? -3.955 -10.105 -7.042 1.00 98.19 88 ASN A O 1
ATOM 731 N N . GLY A 1 89 ? -4.791 -10.296 -4.958 1.00 97.25 89 GLY A N 1
ATOM 732 C CA . GLY A 1 89 ? -5.795 -11.326 -5.262 1.00 97.25 89 GLY A CA 1
ATOM 733 C C . GLY A 1 89 ? -7.194 -10.784 -5.571 1.00 97.25 89 GLY A C 1
ATOM 734 O O . GLY A 1 89 ? -8.058 -11.538 -6.011 1.00 97.25 89 GLY A O 1
ATOM 735 N N . ALA A 1 90 ? -7.429 -9.491 -5.350 1.00 97.62 90 ALA A N 1
ATOM 736 C CA . ALA A 1 90 ? -8.716 -8.862 -5.599 1.00 97.62 90 ALA A CA 1
ATOM 737 C C . ALA A 1 90 ? -9.002 -8.670 -7.099 1.00 97.62 90 ALA A C 1
ATOM 739 O O . ALA A 1 90 ? -8.106 -8.430 -7.917 1.00 97.62 90 ALA A O 1
ATOM 740 N N . ASN A 1 91 ? -10.283 -8.746 -7.456 1.00 96.06 91 ASN A N 1
ATOM 741 C CA . ASN A 1 91 ? -10.782 -8.533 -8.815 1.00 96.06 91 ASN A CA 1
ATOM 742 C C . ASN A 1 91 ? -11.806 -7.389 -8.921 1.00 96.06 91 ASN A C 1
ATOM 744 O O . ASN A 1 91 ? -12.228 -7.063 -10.026 1.00 96.06 91 ASN A O 1
ATOM 748 N N . ASN A 1 92 ? -12.153 -6.743 -7.806 1.00 97.12 92 ASN A N 1
ATOM 749 C CA . ASN A 1 92 ? -13.103 -5.628 -7.726 1.00 97.12 92 ASN A CA 1
ATOM 750 C C . ASN A 1 92 ? -12.465 -4.237 -7.921 1.00 97.12 92 ASN A C 1
ATOM 752 O O . ASN A 1 92 ? -13.091 -3.225 -7.621 1.00 97.12 92 ASN A O 1
ATOM 756 N N . GLY A 1 93 ? -11.219 -4.183 -8.395 1.00 96.81 93 GLY A N 1
ATOM 757 C CA . GLY A 1 93 ? -10.463 -2.942 -8.566 1.00 96.81 93 GLY A CA 1
ATOM 758 C C . GLY A 1 93 ? -9.545 -2.597 -7.400 1.00 96.81 93 GLY A C 1
ATOM 759 O O . GLY A 1 93 ? -8.788 -1.635 -7.519 1.00 96.81 93 GLY A O 1
ATOM 760 N N . TYR A 1 94 ? -9.559 -3.389 -6.323 1.00 98.62 94 TYR A N 1
ATOM 761 C CA . TYR A 1 94 ? -8.629 -3.202 -5.217 1.00 98.62 94 TYR A CA 1
ATOM 762 C C . TYR A 1 94 ? -7.215 -3.609 -5.618 1.00 98.62 94 TYR A C 1
ATOM 764 O O . TYR A 1 94 ? -6.986 -4.705 -6.134 1.00 98.62 94 TYR A O 1
ATOM 772 N N . LEU A 1 95 ? -6.262 -2.719 -5.362 1.00 98.50 95 LEU A N 1
ATOM 773 C CA . LEU A 1 95 ? -4.838 -2.946 -5.578 1.00 98.50 95 LEU A CA 1
ATOM 774 C C . LEU A 1 95 ? -4.060 -2.347 -4.416 1.00 98.50 95 LEU A C 1
ATOM 776 O O . LEU A 1 95 ? -4.404 -1.268 -3.942 1.00 98.50 95 LEU A O 1
ATOM 780 N N . ALA A 1 96 ? -2.983 -3.005 -4.000 1.00 98.19 96 ALA A N 1
ATOM 781 C CA . ALA A 1 96 ? -2.017 -2.437 -3.074 1.00 98.19 96 ALA A CA 1
ATOM 782 C C . ALA A 1 96 ? -0.589 -2.700 -3.550 1.00 98.19 96 ALA A C 1
ATOM 784 O O . ALA A 1 96 ? -0.245 -3.818 -3.945 1.00 98.19 96 ALA A O 1
ATOM 785 N N . PHE A 1 97 ? 0.248 -1.670 -3.470 1.00 98.25 97 PHE A N 1
ATOM 786 C CA . PHE A 1 97 ? 1.661 -1.730 -3.827 1.00 98.25 97 PHE A CA 1
ATOM 787 C C . PHE A 1 97 ? 2.503 -1.181 -2.675 1.00 98.25 97 PHE A C 1
ATOM 789 O O . PHE A 1 97 ? 2.498 0.032 -2.442 1.00 98.25 97 PHE A O 1
ATOM 796 N N . PRO A 1 98 ? 3.179 -2.054 -1.910 1.00 97.19 98 PRO A N 1
ATOM 797 C CA . PRO A 1 98 ? 4.003 -1.621 -0.798 1.00 97.19 98 PRO A CA 1
ATOM 798 C C . PRO A 1 98 ? 5.308 -0.969 -1.254 1.00 97.19 98 PRO A C 1
ATOM 800 O O . PRO A 1 98 ? 5.884 -1.324 -2.281 1.00 97.19 98 PRO A O 1
ATOM 803 N N . GLY A 1 99 ? 5.778 -0.035 -0.435 1.00 95.31 99 GLY A N 1
ATOM 804 C CA . GLY A 1 99 ? 7.062 0.637 -0.562 1.00 95.31 99 GLY A CA 1
ATOM 805 C C . GLY A 1 99 ? 7.722 0.779 0.807 1.00 95.31 99 GLY A C 1
ATOM 806 O O . GLY A 1 99 ? 7.066 0.723 1.852 1.00 95.31 99 GLY A O 1
ATOM 807 N N . ALA A 1 100 ? 9.038 0.946 0.814 1.00 93.69 100 ALA A N 1
ATOM 808 C CA . ALA A 1 100 ? 9.813 1.151 2.027 1.00 93.69 100 ALA A CA 1
ATOM 809 C C . ALA A 1 100 ? 10.753 2.343 1.861 1.00 93.69 100 ALA A C 1
ATOM 811 O O . ALA A 1 100 ? 11.518 2.421 0.900 1.00 93.69 100 ALA A O 1
ATOM 812 N N . SER A 1 101 ? 10.731 3.271 2.817 1.00 89.25 101 SER A N 1
ATOM 813 C CA . SER A 1 101 ? 11.709 4.354 2.833 1.00 89.25 101 SER A CA 1
ATOM 814 C C . SER A 1 101 ? 13.105 3.823 3.130 1.00 89.25 101 SER A C 1
ATOM 816 O O . SER A 1 101 ? 13.314 3.060 4.073 1.00 89.25 101 SER A O 1
ATOM 818 N N . THR A 1 102 ? 14.081 4.267 2.342 1.00 81.75 102 THR A N 1
ATOM 819 C CA . THR A 1 102 ? 15.494 3.992 2.606 1.00 81.75 102 THR A CA 1
ATOM 820 C C . THR A 1 102 ? 16.055 5.000 3.610 1.00 81.75 102 THR A C 1
ATOM 822 O O . THR A 1 102 ? 15.544 6.114 3.757 1.00 81.75 102 THR A O 1
ATOM 825 N N . ARG A 1 103 ? 17.167 4.653 4.274 1.00 78.12 103 ARG A N 1
ATOM 826 C CA . ARG A 1 103 ? 17.854 5.543 5.235 1.00 78.12 103 ARG A CA 1
ATOM 827 C C . ARG A 1 103 ? 18.204 6.923 4.666 1.00 78.12 103 ARG A C 1
ATOM 829 O O . ARG A 1 103 ? 18.304 7.890 5.413 1.00 78.12 103 ARG A O 1
ATOM 836 N N . GLN A 1 104 ? 18.355 7.032 3.348 1.00 78.62 104 GLN A N 1
ATOM 837 C CA . GLN A 1 104 ? 18.641 8.291 2.658 1.00 78.62 104 GLN A CA 1
ATOM 838 C C . GLN A 1 104 ? 17.483 9.305 2.746 1.00 78.62 104 GLN A C 1
ATOM 840 O O . GLN A 1 104 ? 17.723 10.500 2.580 1.00 78.62 104 GLN A O 1
ATOM 845 N N . TYR A 1 105 ? 16.252 8.858 3.032 1.00 77.94 105 TYR A N 1
ATOM 846 C CA . TYR A 1 105 ? 15.085 9.732 3.211 1.00 77.94 105 TYR A CA 1
ATOM 847 C C . TYR A 1 105 ? 14.834 10.136 4.664 1.00 77.94 105 TYR A C 1
ATOM 849 O O . TYR A 1 105 ? 14.363 11.244 4.896 1.00 77.94 105 TYR A O 1
ATOM 857 N N . CYS A 1 106 ? 15.157 9.280 5.635 1.00 77.81 106 CYS A N 1
ATOM 858 C CA . CYS A 1 106 ? 14.808 9.509 7.047 1.00 77.81 106 CYS A CA 1
ATOM 859 C C . CYS A 1 106 ? 15.967 10.071 7.891 1.00 77.81 106 CYS A C 1
ATOM 861 O O . CYS A 1 106 ? 15.818 10.272 9.095 1.00 77.81 106 CYS A O 1
ATOM 863 N N . GLY A 1 107 ? 17.125 10.332 7.275 1.00 64.12 107 GLY A N 1
ATOM 864 C CA . GLY A 1 107 ? 18.276 10.965 7.922 1.00 64.12 107 GLY A CA 1
ATOM 865 C C . GLY A 1 107 ? 19.208 10.003 8.672 1.00 64.12 107 GLY A C 1
ATOM 866 O O . GLY A 1 107 ? 18.998 8.795 8.736 1.00 64.12 107 GLY A O 1
ATOM 867 N N . SER A 1 108 ? 20.283 10.556 9.242 1.00 55.91 108 SER A N 1
ATOM 868 C CA . SER A 1 108 ? 21.463 9.846 9.776 1.00 55.91 108 SER A CA 1
ATOM 869 C C . SER A 1 108 ? 21.263 9.108 11.115 1.00 55.91 108 SER A C 1
ATOM 871 O O . SER A 1 108 ? 22.216 8.926 11.869 1.00 55.91 108 SER A O 1
ATOM 873 N N . GLY A 1 109 ? 20.041 8.667 11.434 1.00 54.41 109 GLY A N 1
ATOM 874 C CA . GLY A 1 109 ? 19.764 7.874 12.642 1.00 54.41 109 GLY A CA 1
ATOM 875 C C . GLY A 1 109 ? 19.632 8.670 13.948 1.00 54.41 109 GLY A C 1
ATOM 876 O O . GLY A 1 109 ? 19.592 8.064 15.011 1.00 54.41 109 GLY A O 1
ATOM 877 N N . ARG A 1 110 ? 19.541 10.009 13.888 1.00 57.75 110 ARG A N 1
ATOM 878 C CA . ARG A 1 110 ? 19.181 10.884 15.032 1.00 57.75 110 ARG A CA 1
ATOM 879 C C . ARG A 1 110 ? 17.715 11.344 15.031 1.00 57.75 110 ARG A C 1
ATOM 881 O O . ARG A 1 110 ? 17.335 12.176 15.847 1.00 57.75 110 ARG A O 1
ATOM 888 N N . SER A 1 111 ? 16.909 10.853 14.089 1.00 66.12 111 SER A N 1
ATOM 889 C CA . SER A 1 111 ? 15.461 11.087 14.083 1.00 66.12 111 SER A CA 1
ATOM 890 C C . SER A 1 111 ? 14.834 10.430 15.314 1.00 66.12 111 SER A C 1
ATOM 892 O O . SER A 1 111 ? 15.280 9.359 15.704 1.00 66.12 111 SER A O 1
ATOM 894 N N . ALA A 1 112 ? 13.800 11.041 15.898 1.00 68.75 112 ALA A N 1
ATOM 895 C CA . ALA A 1 112 ? 13.007 10.424 16.967 1.00 68.75 112 ALA A CA 1
ATOM 896 C C . ALA A 1 112 ? 12.135 9.256 16.460 1.00 68.75 112 ALA A C 1
ATOM 898 O O . ALA A 1 112 ? 11.619 8.472 17.256 1.00 68.75 112 ALA A O 1
ATOM 899 N N . GLN A 1 113 ? 11.967 9.141 15.139 1.00 75.69 113 GLN A N 1
ATOM 900 C CA . GLN A 1 113 ? 11.114 8.151 14.494 1.00 75.69 113 GLN A CA 1
ATOM 901 C C . GLN A 1 113 ? 11.878 7.385 13.406 1.00 75.69 113 GLN A C 1
ATOM 903 O O . GLN A 1 113 ? 12.671 7.965 12.658 1.00 75.69 113 GLN A O 1
ATOM 908 N N . GLY A 1 114 ? 11.621 6.077 13.321 1.00 84.56 114 GLY A N 1
ATOM 909 C CA . GLY A 1 114 ? 12.184 5.199 12.298 1.00 84.56 114 GLY A CA 1
ATOM 910 C C . GLY A 1 114 ? 11.697 5.512 10.877 1.00 84.56 114 GLY A C 1
ATOM 911 O O . GLY A 1 114 ? 10.789 6.316 10.666 1.00 84.56 114 GLY A O 1
ATOM 912 N N . CYS A 1 115 ? 12.288 4.848 9.885 1.00 89.69 115 CYS A N 1
ATOM 913 C CA . CYS A 1 115 ? 11.876 4.954 8.489 1.00 89.69 115 CYS A CA 1
ATOM 914 C C . CYS A 1 115 ? 10.552 4.218 8.237 1.00 89.69 115 CYS A C 1
ATOM 916 O O . CYS A 1 115 ? 10.428 3.056 8.645 1.00 89.69 115 CYS A O 1
ATOM 918 N N . PRO A 1 116 ? 9.588 4.833 7.529 1.00 92.38 116 PRO A N 1
ATOM 919 C CA . PRO A 1 116 ? 8.295 4.215 7.297 1.00 92.38 116 PRO A CA 1
ATOM 920 C C . PRO A 1 116 ? 8.352 3.094 6.254 1.00 92.38 116 PRO A C 1
ATOM 922 O O . PRO A 1 116 ? 9.075 3.159 5.258 1.00 92.38 116 PRO A O 1
ATOM 925 N N . VAL A 1 117 ? 7.508 2.092 6.474 1.00 94.50 117 VAL A N 1
ATOM 926 C CA . VAL A 1 117 ? 7.006 1.183 5.445 1.00 94.50 117 VAL A CA 1
ATOM 927 C C . VAL A 1 117 ? 5.532 1.516 5.209 1.00 94.50 117 VAL A C 1
ATOM 929 O O . VAL A 1 117 ? 4.789 1.855 6.139 1.00 94.50 117 VAL A O 1
ATOM 932 N N . PHE A 1 118 ? 5.115 1.491 3.952 1.00 95.25 118 PHE A N 1
ATOM 933 C CA . PHE A 1 118 ? 3.827 2.015 3.511 1.00 95.25 118 PHE A CA 1
ATOM 934 C C . PHE A 1 118 ? 3.303 1.228 2.312 1.00 95.25 118 PHE A C 1
ATOM 936 O O . PHE A 1 118 ? 3.991 0.358 1.781 1.00 95.25 118 PHE A O 1
ATOM 943 N N . PHE A 1 119 ? 2.098 1.552 1.856 1.00 97.06 119 PHE A N 1
ATOM 944 C CA . PHE A 1 119 ? 1.612 1.122 0.551 1.00 97.06 119 PHE A CA 1
ATOM 945 C C . PHE A 1 119 ? 0.746 2.188 -0.116 1.00 97.06 119 PHE A C 1
ATOM 947 O O . PHE A 1 119 ? 0.128 3.023 0.548 1.00 97.06 119 PHE A O 1
ATOM 954 N N . PHE A 1 120 ? 0.708 2.127 -1.444 1.00 97.81 120 PHE A N 1
ATOM 955 C CA . PHE A 1 120 ? -0.291 2.800 -2.262 1.00 97.81 120 PHE A CA 1
ATOM 956 C C . PHE A 1 120 ? -1.467 1.860 -2.479 1.00 97.81 120 PHE A C 1
ATOM 958 O O . PHE A 1 120 ? -1.253 0.693 -2.800 1.00 97.81 120 PHE A O 1
ATOM 965 N N . PHE A 1 121 ? -2.687 2.358 -2.319 1.00 98.44 121 PHE A N 1
ATOM 966 C CA . PHE A 1 121 ? -3.919 1.598 -2.482 1.00 98.44 121 PHE A CA 1
ATOM 967 C C . PHE A 1 121 ? -4.834 2.235 -3.508 1.00 98.44 121 PHE A C 1
ATOM 969 O O . PHE A 1 121 ? -5.061 3.438 -3.452 1.00 98.44 121 PHE A O 1
ATOM 976 N N . SER A 1 122 ? -5.400 1.423 -4.388 1.00 98.44 122 SER A N 1
ATOM 977 C CA . SER A 1 122 ? -6.454 1.837 -5.306 1.00 98.44 122 SER A CA 1
ATOM 978 C C . SER A 1 122 ? -7.722 1.053 -5.015 1.00 98.44 122 SER A C 1
ATOM 980 O O . SER A 1 122 ? -7.649 -0.137 -4.719 1.00 98.44 122 SER A O 1
ATOM 982 N N . ALA A 1 123 ? -8.867 1.722 -5.146 1.00 98.25 123 ALA A N 1
ATOM 983 C CA . ALA A 1 123 ? -10.194 1.111 -5.153 1.00 98.25 123 ALA A CA 1
ATOM 984 C C . ALA A 1 123 ? -10.865 1.149 -6.540 1.00 98.25 123 ALA A C 1
ATOM 986 O O . ALA A 1 123 ? -12.032 0.795 -6.673 1.00 98.25 123 ALA A O 1
ATOM 987 N N . ASP A 1 124 ? -10.154 1.612 -7.571 1.00 97.88 124 ASP A N 1
ATOM 988 C CA . ASP A 1 124 ? -10.720 1.990 -8.870 1.00 97.88 124 ASP A CA 1
ATOM 989 C C . ASP A 1 124 ? -9.949 1.401 -10.064 1.00 97.88 124 ASP A C 1
ATOM 991 O O . ASP A 1 124 ? -9.909 1.986 -11.153 1.00 97.88 124 ASP A O 1
ATOM 995 N N . TYR A 1 125 ? -9.393 0.197 -9.875 1.00 98.19 125 TYR A N 1
ATOM 996 C CA . TYR A 1 125 ? -8.575 -0.533 -10.855 1.00 98.19 125 TYR A CA 1
ATOM 997 C C . TYR A 1 125 ? -7.252 0.167 -11.194 1.00 98.19 125 TYR A C 1
ATOM 999 O O . TYR A 1 125 ? -6.693 -0.046 -12.265 1.00 98.19 125 TYR A O 1
ATOM 1007 N N . GLY A 1 126 ? -6.742 0.989 -10.279 1.00 98.12 126 GLY A N 1
ATOM 1008 C CA . GLY A 1 126 ? -5.461 1.673 -10.401 1.00 98.12 126 GLY A CA 1
ATOM 1009 C C . GLY A 1 126 ? -5.520 2.997 -11.151 1.00 98.12 126 GLY A C 1
ATOM 1010 O O . GLY A 1 126 ? -4.481 3.447 -11.626 1.00 98.12 126 GLY A O 1
ATOM 1011 N N . ARG A 1 127 ? -6.691 3.634 -11.277 1.00 98.12 127 ARG A N 1
ATOM 1012 C CA . ARG A 1 127 ? -6.789 4.994 -11.842 1.00 98.12 127 ARG A CA 1
ATOM 1013 C C . ARG A 1 127 ? -6.305 6.037 -10.847 1.00 98.12 127 ARG A C 1
ATOM 1015 O O . ARG A 1 127 ? -5.626 6.981 -11.233 1.00 98.12 127 ARG A O 1
ATOM 1022 N N . THR A 1 128 ? -6.620 5.842 -9.572 1.00 97.06 128 THR A N 1
ATOM 1023 C CA . THR A 1 128 ? -6.143 6.676 -8.474 1.00 97.06 128 THR A CA 1
ATOM 1024 C C . THR A 1 128 ? -5.578 5.815 -7.356 1.00 97.06 128 THR A C 1
ATOM 1026 O O . THR A 1 128 ? -5.956 4.653 -7.184 1.00 97.06 128 THR A O 1
ATOM 1029 N N . PHE A 1 129 ? -4.641 6.389 -6.601 1.00 97.50 129 PHE A N 1
ATOM 1030 C CA . PHE A 1 129 ? -4.046 5.741 -5.442 1.00 97.50 129 PHE A CA 1
ATOM 1031 C C . PHE A 1 129 ? -4.029 6.679 -4.239 1.00 97.50 129 PHE A C 1
ATOM 1033 O O . PHE A 1 129 ? -3.652 7.844 -4.350 1.00 97.50 129 PHE A O 1
ATOM 1040 N N . ILE A 1 130 ? -4.374 6.139 -3.073 1.00 96.00 130 ILE A N 1
ATOM 1041 C CA . ILE A 1 130 ? -4.151 6.766 -1.770 1.00 96.00 130 ILE A CA 1
ATOM 1042 C C . ILE A 1 130 ? -2.933 6.142 -1.092 1.00 96.00 130 ILE A C 1
ATOM 1044 O O . ILE A 1 130 ? -2.603 4.980 -1.317 1.00 96.00 130 ILE A O 1
ATOM 1048 N N . TYR A 1 131 ? -2.267 6.914 -0.241 1.00 93.88 131 TYR A N 1
ATOM 1049 C CA . TYR A 1 131 ? -1.056 6.502 0.463 1.00 93.88 131 TYR A CA 1
ATOM 1050 C C . TYR A 1 131 ? -1.352 6.183 1.935 1.00 93.88 131 TYR A C 1
ATOM 1052 O O . TYR A 1 131 ? -2.034 6.955 2.614 1.00 93.88 131 TYR A O 1
ATOM 1060 N N . LYS A 1 132 ? -0.811 5.073 2.457 1.00 94.38 132 LYS A N 1
ATOM 1061 C CA . LYS A 1 132 ? -0.955 4.678 3.868 1.00 94.38 132 LYS A CA 1
ATOM 1062 C C . LYS A 1 132 ? 0.362 4.160 4.446 1.00 94.38 132 LYS A C 1
ATOM 1064 O O . LYS A 1 132 ? 0.897 3.153 3.988 1.00 94.38 132 LYS A O 1
ATOM 1069 N N . ILE A 1 133 ? 0.848 4.805 5.508 1.00 93.62 133 ILE A N 1
ATOM 1070 C CA . ILE A 1 133 ? 1.938 4.280 6.348 1.00 93.62 133 ILE A CA 1
ATOM 1071 C C . ILE A 1 133 ? 1.377 3.191 7.256 1.00 93.62 133 ILE A C 1
ATOM 1073 O O . ILE A 1 133 ? 0.351 3.407 7.904 1.00 93.62 133 ILE A O 1
ATOM 1077 N N . VAL A 1 134 ? 2.070 2.054 7.339 1.00 92.81 134 VAL A N 1
ATOM 1078 C CA . VAL A 1 134 ? 1.658 0.930 8.197 1.00 92.81 134 VAL A CA 1
ATOM 1079 C C . VAL A 1 134 ? 2.538 0.783 9.431 1.00 92.81 134 VAL A C 1
ATOM 1081 O O . VAL A 1 134 ? 2.029 0.482 10.501 1.00 92.81 134 VAL A O 1
ATOM 1084 N N . ALA A 1 135 ? 3.837 1.066 9.328 1.00 91.62 135 ALA A N 1
ATOM 1085 C CA . ALA A 1 135 ? 4.763 1.053 10.460 1.00 91.62 135 ALA A CA 1
ATOM 1086 C C . ALA A 1 135 ? 6.004 1.908 10.159 1.00 91.62 135 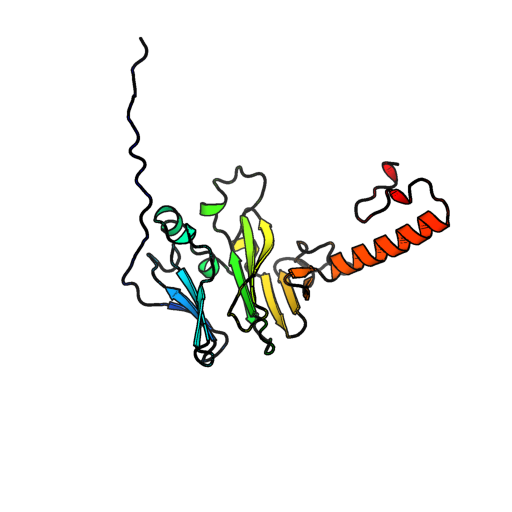ALA A C 1
ATOM 1088 O O . ALA A 1 135 ? 6.204 2.335 9.021 1.00 91.62 135 ALA A O 1
ATOM 1089 N N . ALA A 1 136 ? 6.835 2.170 11.170 1.00 91.12 136 ALA A N 1
ATOM 1090 C CA . ALA A 1 136 ? 8.080 2.918 11.014 1.00 91.12 136 ALA A CA 1
ATOM 1091 C C . ALA A 1 136 ? 9.166 2.394 11.959 1.00 91.12 136 ALA A C 1
ATOM 1093 O O . ALA A 1 136 ? 8.943 2.339 13.164 1.00 91.12 136 ALA A O 1
ATOM 1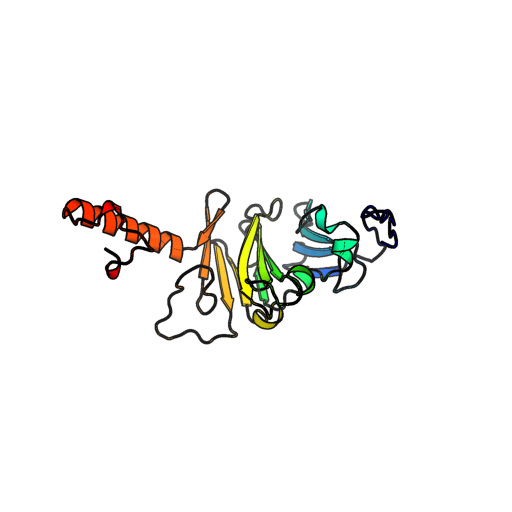094 N N . GLU A 1 137 ? 10.333 2.041 11.413 1.00 88.94 137 GLU A N 1
ATOM 1095 C CA . GLU A 1 137 ? 11.444 1.417 12.147 1.00 88.94 137 GLU A CA 1
ATOM 1096 C C . GLU A 1 137 ? 12.816 1.865 11.619 1.00 88.94 137 GLU A C 1
ATOM 1098 O O . GLU A 1 137 ? 12.983 2.185 10.441 1.00 88.94 137 GLU A O 1
ATOM 1103 N N . TYR A 1 138 ? 13.837 1.903 12.479 1.00 87.12 138 TYR A N 1
ATOM 1104 C CA . TYR A 1 138 ? 15.180 2.388 12.096 1.00 87.12 138 TYR A CA 1
ATOM 1105 C C . TYR A 1 138 ? 15.928 1.456 11.130 1.00 87.12 138 TYR A C 1
ATOM 1107 O O . TYR A 1 138 ? 16.846 1.875 10.419 1.00 87.12 138 TYR A O 1
ATOM 1115 N N . SER A 1 139 ? 15.550 0.180 11.111 1.00 89.12 139 SER A N 1
ATOM 1116 C CA . SER A 1 139 ? 16.118 -0.859 10.250 1.00 89.12 139 SER A CA 1
ATOM 1117 C C . SER A 1 139 ? 15.241 -1.179 9.035 1.00 89.12 139 SER A C 1
ATOM 1119 O O . SER A 1 139 ? 15.390 -2.242 8.442 1.00 89.12 139 SER A O 1
ATOM 1121 N N . THR A 1 140 ? 14.330 -0.285 8.640 1.00 90.44 140 THR A N 1
ATOM 1122 C CA . THR A 1 140 ? 13.653 -0.367 7.335 1.00 90.44 140 THR A CA 1
ATOM 1123 C C . THR A 1 140 ? 14.681 -0.181 6.198 1.00 90.44 140 THR A C 1
ATOM 1125 O O . THR A 1 140 ? 15.502 0.740 6.283 1.00 90.44 140 THR A O 1
ATOM 1128 N N . PRO A 1 141 ? 14.642 -1.000 5.125 1.00 91.00 141 PRO A N 1
ATOM 1129 C CA . PRO A 1 141 ? 13.620 -2.009 4.814 1.00 91.00 141 PRO A CA 1
ATOM 1130 C C . PRO A 1 141 ? 13.839 -3.395 5.436 1.00 91.00 141 PRO A C 1
ATOM 1132 O O . PRO A 1 141 ? 12.897 -4.184 5.464 1.00 91.00 141 PRO A O 1
ATOM 1135 N N . GLU A 1 142 ? 15.038 -3.721 5.928 1.00 92.62 142 GLU A N 1
ATOM 1136 C CA . GLU A 1 142 ? 15.401 -5.072 6.392 1.00 92.62 142 GLU A CA 1
ATOM 1137 C C . GLU A 1 142 ? 14.419 -5.628 7.431 1.00 92.62 142 GLU A C 1
ATOM 1139 O O . GLU A 1 142 ? 14.027 -6.797 7.357 1.00 92.62 142 GLU A O 1
ATOM 1144 N N . ARG A 1 143 ? 13.972 -4.770 8.353 1.00 92.00 143 ARG A N 1
ATOM 1145 C CA . ARG A 1 143 ? 13.004 -5.097 9.405 1.00 92.00 143 ARG A CA 1
ATOM 1146 C C . ARG A 1 143 ? 11.708 -5.699 8.873 1.00 92.00 143 ARG A C 1
ATOM 1148 O O . ARG A 1 143 ? 11.173 -6.595 9.515 1.00 92.00 143 ARG A O 1
ATOM 1155 N N . PHE A 1 144 ? 11.234 -5.232 7.721 1.00 93.94 144 PHE A N 1
ATOM 1156 C CA . PHE A 1 144 ? 9.951 -5.617 7.126 1.00 93.94 144 PHE A CA 1
ATOM 1157 C C . PHE A 1 144 ? 10.113 -6.571 5.935 1.00 93.94 144 PHE A C 1
ATOM 1159 O O . PHE A 1 144 ? 9.214 -6.705 5.110 1.00 93.94 144 PHE A O 1
ATOM 1166 N N . SER A 1 145 ? 11.244 -7.279 5.850 1.00 95.69 145 SER A N 1
ATOM 1167 C CA . SER A 1 145 ? 11.503 -8.293 4.812 1.00 95.69 145 SER A CA 1
ATOM 1168 C C . SER A 1 145 ? 10.539 -9.487 4.836 1.00 95.69 145 SER A C 1
ATOM 1170 O O . SER A 1 145 ? 10.447 -10.226 3.863 1.00 95.69 145 SER A O 1
ATOM 1172 N N . LYS A 1 146 ? 9.796 -9.679 5.931 1.00 96.75 146 LYS A N 1
ATOM 1173 C CA . LYS A 1 146 ? 8.758 -10.712 6.069 1.00 96.75 146 LYS A CA 1
ATOM 1174 C C . LYS A 1 146 ? 7.345 -10.139 6.204 1.00 96.75 146 LYS A C 1
ATOM 1176 O O . LYS A 1 146 ? 6.414 -10.880 6.518 1.00 96.75 146 LYS A O 1
ATOM 1181 N N . LEU A 1 147 ? 7.173 -8.839 5.951 1.00 96.62 147 LEU A N 1
ATOM 1182 C CA . LEU A 1 147 ? 5.853 -8.230 5.860 1.00 96.62 147 LEU A CA 1
ATOM 1183 C C . LEU A 1 147 ? 5.147 -8.737 4.601 1.00 96.62 147 LEU A C 1
ATOM 1185 O O . LEU A 1 147 ? 5.682 -8.634 3.500 1.00 96.62 147 LEU A O 1
ATOM 1189 N N . LYS A 1 148 ? 3.940 -9.265 4.772 1.00 97.12 148 LYS A N 1
ATOM 1190 C CA . LYS A 1 148 ? 3.024 -9.646 3.702 1.00 97.12 148 LYS A CA 1
ATOM 1191 C C . LYS A 1 148 ? 1.907 -8.620 3.599 1.00 97.12 148 LYS A C 1
ATOM 1193 O O . LYS A 1 148 ? 1.283 -8.287 4.606 1.00 97.12 148 LYS A O 1
ATOM 1198 N N . VAL A 1 149 ? 1.651 -8.162 2.380 1.00 97.88 149 VAL A N 1
ATOM 1199 C CA . VAL A 1 149 ? 0.495 -7.344 2.007 1.00 97.88 149 VAL A CA 1
ATOM 1200 C C . VAL A 1 149 ? -0.372 -8.169 1.068 1.00 97.88 149 VAL A C 1
ATOM 1202 O O . VAL A 1 149 ? 0.036 -8.475 -0.052 1.00 97.88 149 VAL A O 1
ATOM 1205 N N . VAL A 1 150 ? -1.557 -8.560 1.524 1.00 98.38 150 VAL A N 1
ATOM 1206 C CA . VAL A 1 150 ? -2.495 -9.378 0.747 1.00 98.38 150 VAL A CA 1
ATOM 1207 C C . VAL A 1 150 ? -3.757 -8.574 0.492 1.00 98.38 150 VAL A C 1
ATOM 1209 O O . VAL A 1 150 ? -4.359 -8.049 1.420 1.00 98.38 150 VAL A O 1
ATOM 1212 N N . VAL A 1 151 ? -4.163 -8.472 -0.766 1.00 98.50 151 VAL A N 1
ATOM 1213 C CA . VAL A 1 151 ? -5.342 -7.709 -1.182 1.00 98.50 151 VAL A CA 1
ATOM 1214 C C . VAL A 1 151 ? -6.427 -8.680 -1.610 1.00 98.50 151 VAL A C 1
ATOM 1216 O O . VAL A 1 151 ? -6.211 -9.489 -2.515 1.00 98.50 151 VAL A O 1
ATOM 1219 N N . ALA A 1 152 ? -7.587 -8.577 -0.973 1.00 98.25 152 ALA A N 1
ATOM 1220 C CA . ALA A 1 152 ? -8.795 -9.322 -1.292 1.00 98.25 152 ALA A CA 1
ATOM 1221 C C . ALA A 1 152 ? -9.952 -8.350 -1.565 1.00 98.25 152 ALA A C 1
ATOM 1223 O O . ALA A 1 152 ? -9.842 -7.144 -1.338 1.00 98.25 152 ALA A O 1
ATOM 1224 N N . ASN A 1 153 ? -11.073 -8.866 -2.067 1.00 97.94 153 ASN A N 1
ATOM 1225 C CA . ASN A 1 153 ? -12.219 -8.030 -2.440 1.00 97.94 153 ASN A CA 1
ATOM 1226 C C . ASN A 1 153 ? -12.843 -7.275 -1.253 1.00 97.94 153 ASN A C 1
ATOM 1228 O O . ASN A 1 153 ? -13.551 -6.294 -1.451 1.00 97.94 153 ASN A O 1
ATOM 1232 N N . ASP A 1 154 ? -12.590 -7.715 -0.025 1.00 96.19 154 ASP A N 1
ATOM 1233 C CA . ASP A 1 154 ? -13.123 -7.124 1.197 1.00 96.19 154 ASP A CA 1
ATOM 1234 C C . ASP A 1 154 ? -12.090 -6.298 1.986 1.00 96.19 154 ASP A C 1
ATOM 1236 O O . ASP A 1 154 ? -12.415 -5.789 3.064 1.00 96.19 154 ASP A O 1
ATOM 1240 N N . GLY A 1 155 ? -10.863 -6.137 1.475 1.00 96.94 155 GLY A N 1
ATOM 1241 C CA . GLY A 1 155 ? -9.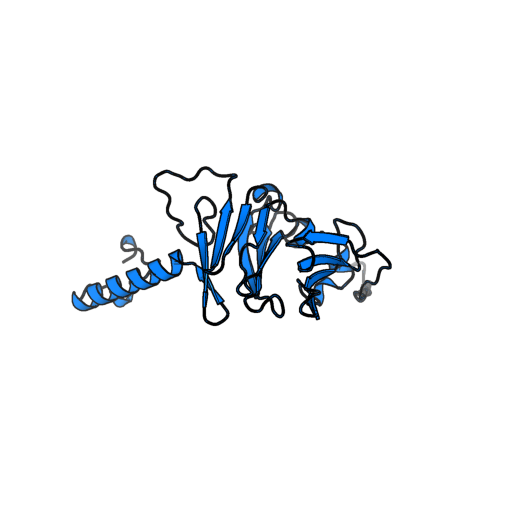858 -5.273 2.090 1.00 96.94 155 GLY A CA 1
ATOM 1242 C C . GLY A 1 155 ? -8.403 -5.678 1.861 1.00 96.94 155 GLY A C 1
ATOM 1243 O O . GLY A 1 155 ? -8.069 -6.521 1.027 1.00 96.94 155 GLY A O 1
ATOM 1244 N N . VAL A 1 156 ? -7.524 -5.044 2.635 1.00 98.00 156 VAL A N 1
ATOM 1245 C CA . VAL A 1 156 ? -6.079 -5.294 2.649 1.00 98.00 156 VAL A CA 1
ATOM 1246 C C . VAL A 1 156 ? -5.691 -5.923 3.979 1.00 98.00 156 VAL A C 1
ATOM 1248 O O . VAL A 1 156 ? -6.029 -5.405 5.042 1.00 98.00 156 VAL A O 1
ATOM 1251 N N . TYR A 1 157 ? -4.949 -7.018 3.912 1.00 96.88 157 TYR A N 1
ATOM 1252 C CA . TYR A 1 157 ? -4.451 -7.773 5.048 1.00 96.88 157 TYR A CA 1
ATOM 1253 C C . TYR A 1 157 ? -2.943 -7.581 5.176 1.00 96.88 157 TYR A C 1
ATOM 1255 O O . TYR A 1 157 ? -2.210 -7.684 4.188 1.00 96.88 157 TYR A O 1
ATOM 1263 N N . LEU A 1 158 ? -2.479 -7.318 6.394 1.00 95.75 158 LEU A N 1
ATOM 1264 C CA . LEU A 1 158 ? -1.077 -7.070 6.713 1.00 95.75 158 LEU A CA 1
ATOM 1265 C C . LEU A 1 158 ? -0.613 -8.031 7.809 1.00 95.75 158 LEU A C 1
ATOM 1267 O O . LEU A 1 158 ? -1.287 -8.169 8.830 1.00 95.75 158 LEU A O 1
ATOM 1271 N N . ARG A 1 159 ? 0.544 -8.673 7.612 1.00 93.88 159 ARG A N 1
ATOM 1272 C CA . ARG A 1 159 ? 1.175 -9.544 8.620 1.00 93.88 159 ARG A CA 1
ATOM 1273 C C . ARG A 1 159 ? 2.687 -9.603 8.434 1.00 93.88 159 ARG A C 1
ATOM 1275 O O . ARG A 1 159 ? 3.159 -9.934 7.353 1.00 93.88 159 ARG A O 1
ATOM 1282 N N . ASP A 1 160 ? 3.446 -9.332 9.488 1.00 93.94 160 ASP A N 1
ATOM 1283 C CA . ASP A 1 160 ? 4.908 -9.425 9.510 1.00 93.94 160 ASP A CA 1
ATOM 1284 C C . ASP A 1 160 ? 5.430 -10.702 10.183 1.00 93.94 160 ASP A C 1
ATOM 1286 O O . ASP A 1 160 ? 5.639 -10.775 11.398 1.00 93.94 160 ASP A O 1
ATOM 1290 N N . GLU A 1 161 ? 5.714 -11.717 9.373 1.00 93.44 161 GLU A N 1
ATOM 1291 C CA . GLU A 1 161 ? 6.124 -13.051 9.832 1.00 93.44 161 GLU A CA 1
ATOM 1292 C C . GLU A 1 161 ? 7.555 -13.114 10.404 1.00 93.44 161 GLU A C 1
ATOM 1294 O O . GLU A 1 161 ? 8.063 -14.193 10.719 1.00 93.44 161 GLU A O 1
ATOM 1299 N N . SER A 1 162 ? 8.247 -11.978 10.548 1.00 90.12 162 SER A N 1
ATOM 1300 C CA . SER A 1 162 ? 9.501 -11.912 11.312 1.00 90.12 162 SER A CA 1
ATOM 1301 C C . SER A 1 162 ? 9.290 -12.034 12.819 1.00 90.12 162 SER A C 1
ATOM 1303 O O . SER A 1 162 ? 10.217 -12.423 13.531 1.00 90.12 162 SER A O 1
ATOM 1305 N N . GLN A 1 163 ? 8.080 -11.754 13.301 1.00 82.31 163 GLN A N 1
ATOM 1306 C CA . GLN A 1 163 ? 7.713 -11.847 14.708 1.00 82.31 163 GLN A CA 1
ATOM 1307 C C . GLN A 1 163 ? 6.680 -12.954 14.922 1.00 82.31 163 GLN A C 1
ATOM 1309 O O . GLN A 1 163 ? 5.752 -13.132 14.125 1.00 82.31 163 GLN A O 1
ATOM 1314 N N . LYS A 1 164 ? 6.846 -13.712 16.013 1.00 80.75 164 LYS A N 1
ATOM 1315 C CA . LYS A 1 164 ? 5.873 -14.732 16.415 1.00 80.75 164 LYS A CA 1
ATOM 1316 C C . LYS A 1 164 ? 4.606 -14.049 16.913 1.00 80.75 164 LYS A C 1
ATOM 1318 O O . LYS A 1 164 ? 4.682 -13.146 17.740 1.00 80.75 164 LYS A O 1
ATOM 1323 N N . GLU A 1 165 ? 3.471 -14.523 16.424 1.00 76.69 165 GLU A N 1
ATOM 1324 C CA . GLU A 1 165 ? 2.166 -14.170 16.973 1.00 76.69 165 GLU A CA 1
ATOM 1325 C C . GLU A 1 165 ? 2.057 -14.781 18.373 1.00 76.69 165 GLU A C 1
ATOM 1327 O O . GLU A 1 165 ? 2.401 -15.951 18.573 1.00 76.69 165 GLU A O 1
ATOM 1332 N N . SER A 1 166 ? 1.662 -13.983 19.361 1.00 69.38 166 SER A N 1
ATOM 1333 C CA . SER A 1 166 ? 1.411 -14.512 20.701 1.00 69.38 166 SER A CA 1
ATOM 1334 C C . SER A 1 166 ? 0.024 -15.159 20.720 1.00 69.38 166 SER A C 1
A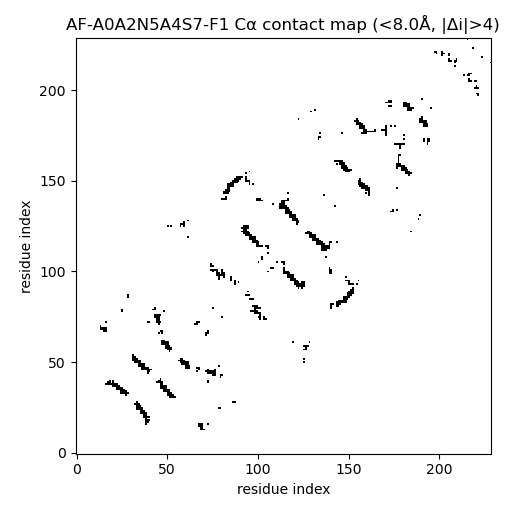TOM 1336 O O . SER A 1 166 ? -0.900 -14.692 20.064 1.00 69.38 166 SER A O 1
ATOM 1338 N N . VAL A 1 167 ? -0.142 -16.235 21.493 1.00 61.19 167 VAL A N 1
ATOM 1339 C CA . VAL A 1 167 ? -1.397 -17.015 21.575 1.00 61.19 167 VAL A CA 1
ATOM 1340 C C . VAL A 1 167 ? -2.595 -16.166 22.044 1.00 61.19 167 VAL A C 1
ATOM 1342 O O . VAL A 1 167 ? -3.740 -16.539 21.820 1.00 61.19 167 VAL A O 1
ATOM 1345 N N . TYR A 1 168 ? -2.338 -15.003 22.651 1.00 60.28 168 TYR A N 1
ATOM 1346 C CA . TYR A 1 168 ? -3.356 -14.053 23.117 1.00 60.28 168 TYR A CA 1
ATOM 1347 C C . TYR A 1 168 ? -3.355 -12.727 22.349 1.00 60.28 168 TYR A C 1
ATOM 1349 O O . TYR A 1 168 ? -3.946 -11.744 22.801 1.00 60.28 168 TYR A O 1
ATOM 1357 N N . SER A 1 169 ? -2.650 -12.657 21.222 1.00 57.81 169 SER A N 1
ATOM 1358 C CA . SER A 1 169 ? -2.402 -11.391 20.554 1.00 57.81 169 SER A CA 1
ATOM 1359 C C . SER A 1 169 ? -3.482 -11.088 19.525 1.00 57.81 169 SER A C 1
ATOM 1361 O O . SER A 1 169 ? -3.499 -11.658 18.439 1.00 57.81 169 SER A O 1
ATOM 1363 N N . HIS A 1 170 ? -4.375 -10.176 19.884 1.00 63.12 170 HIS A N 1
ATOM 1364 C CA . HIS A 1 170 ? -5.191 -9.445 18.922 1.00 63.12 170 HIS A CA 1
ATOM 1365 C C . HIS A 1 170 ? -4.387 -8.208 18.499 1.00 63.12 170 HIS A C 1
ATOM 1367 O O . HIS A 1 170 ? -3.606 -7.718 19.324 1.00 63.12 170 HIS A O 1
ATOM 1373 N N . PRO A 1 171 ? -4.549 -7.699 17.264 1.00 64.62 171 PRO A N 1
ATOM 1374 C CA . PRO A 1 171 ? -3.919 -6.445 16.884 1.00 64.62 171 PRO A CA 1
ATOM 1375 C C . PRO A 1 171 ? -4.315 -5.373 17.893 1.00 64.62 171 PRO A C 1
ATOM 1377 O O . PRO A 1 171 ? -5.500 -5.181 18.099 1.00 64.62 171 PRO A O 1
ATOM 1380 N N . ILE A 1 172 ? -3.373 -4.680 18.526 1.00 70.12 172 ILE A N 1
ATOM 1381 C CA . ILE A 1 172 ? -3.688 -3.546 19.419 1.00 70.12 172 ILE A CA 1
ATOM 1382 C C . ILE A 1 172 ? -3.797 -2.214 18.660 1.00 70.12 172 ILE A C 1
ATOM 1384 O O . ILE A 1 172 ? -3.997 -1.161 19.260 1.00 70.12 172 ILE A O 1
ATOM 1388 N N . GLY A 1 173 ? -3.655 -2.260 17.336 1.00 74.50 173 GLY A N 1
ATOM 1389 C CA . GLY A 1 173 ? -3.834 -1.141 16.420 1.00 74.50 173 GLY A CA 1
ATOM 1390 C C . GLY A 1 173 ? -3.123 -1.385 15.091 1.00 74.50 173 GLY A C 1
ATOM 1391 O O . GLY A 1 173 ? -2.352 -2.329 14.955 1.00 74.50 173 GLY A O 1
ATOM 1392 N N . LEU A 1 174 ? -3.302 -0.488 14.119 1.00 78.81 174 LEU A N 1
ATOM 1393 C CA . LEU A 1 174 ? -2.744 -0.628 12.760 1.00 78.81 174 LEU A CA 1
ATOM 1394 C C . LEU A 1 174 ? -1.239 -0.970 12.687 1.00 78.81 174 LEU A C 1
ATOM 1396 O O . LEU A 1 174 ? -0.792 -1.642 11.757 1.00 78.81 174 LEU A O 1
ATOM 1400 N N . ARG A 1 175 ? -0.435 -0.457 13.625 1.00 81.25 175 ARG A N 1
ATOM 1401 C CA . ARG A 1 175 ? 1.028 -0.650 13.630 1.00 81.25 175 ARG A CA 1
ATOM 1402 C C . ARG A 1 175 ? 1.453 -2.013 14.163 1.00 81.25 175 ARG A C 1
ATOM 1404 O O . ARG A 1 175 ? 2.628 -2.366 14.078 1.00 81.25 175 ARG A O 1
ATOM 1411 N N . ASP A 1 176 ? 0.511 -2.762 14.713 1.00 82.38 176 ASP A N 1
ATOM 1412 C CA . ASP A 1 176 ? 0.742 -4.057 15.310 1.00 82.38 176 ASP A CA 1
ATOM 1413 C C . ASP A 1 176 ? 0.778 -5.175 14.258 1.00 82.38 176 ASP A C 1
ATOM 1415 O O . ASP A 1 176 ? -0.112 -6.013 14.157 1.00 82.38 176 ASP A O 1
ATOM 1419 N N . LEU A 1 177 ? 1.839 -5.214 13.462 1.00 88.69 177 LEU A N 1
ATOM 1420 C CA . LEU A 1 177 ? 1.949 -6.162 12.353 1.00 88.69 177 LEU A CA 1
ATOM 1421 C C . LEU A 1 177 ? 2.323 -7.597 12.795 1.00 88.69 177 LEU A C 1
ATOM 1423 O O . LEU A 1 177 ? 2.452 -8.478 11.936 1.00 88.69 177 LEU A O 1
ATOM 1427 N N . TYR A 1 178 ? 2.487 -7.881 14.099 1.00 85.44 178 TYR A N 1
ATOM 1428 C CA . TYR A 1 178 ? 2.750 -9.253 14.572 1.00 85.44 178 TYR A CA 1
ATOM 1429 C C . TYR A 1 178 ? 1.508 -10.154 14.516 1.00 85.44 178 TYR A C 1
ATOM 1431 O O . TYR A 1 178 ? 1.623 -11.363 14.699 1.00 85.44 178 TYR A O 1
ATOM 1439 N N . SER A 1 179 ? 0.330 -9.583 14.287 1.00 86.38 179 SER A N 1
ATOM 1440 C CA . SER A 1 179 ? -0.935 -10.287 14.079 1.00 86.38 179 SER A CA 1
ATOM 1441 C C . SER A 1 179 ? -1.552 -9.831 12.754 1.00 86.38 179 SER A C 1
ATOM 1443 O O . SER A 1 179 ? -1.065 -8.893 12.109 1.00 86.38 179 SER A O 1
ATOM 1445 N N . VAL A 1 180 ? -2.577 -10.539 12.278 1.00 89.69 180 VAL A N 1
ATOM 1446 C CA . VAL A 1 180 ? -3.227 -10.186 11.009 1.00 89.69 180 VAL A CA 1
ATOM 1447 C C . VAL A 1 180 ? -4.051 -8.913 11.193 1.00 89.69 180 VAL A C 1
ATOM 1449 O O . VAL A 1 180 ? -5.101 -8.927 11.830 1.00 89.69 180 VAL A O 1
ATOM 1452 N N . ASN A 1 181 ? -3.607 -7.817 10.578 1.00 90.69 181 ASN A N 1
ATOM 1453 C CA . ASN A 1 181 ? -4.380 -6.579 10.510 1.00 90.69 181 ASN A CA 1
ATOM 1454 C C . ASN A 1 181 ? -5.198 -6.545 9.232 1.00 90.69 181 ASN A C 1
ATOM 1456 O O . ASN A 1 181 ? -4.656 -6.782 8.153 1.00 90.69 181 ASN A O 1
ATOM 1460 N N . LYS A 1 182 ? -6.477 -6.181 9.345 1.00 93.69 182 LYS A N 1
ATOM 1461 C CA . LYS A 1 182 ? -7.354 -5.937 8.201 1.00 93.69 182 LYS A CA 1
ATOM 1462 C C . LYS A 1 182 ? -7.694 -4.455 8.101 1.00 93.69 182 LYS A C 1
ATOM 1464 O O . LYS A 1 182 ? -8.194 -3.853 9.051 1.00 93.69 182 LYS A O 1
ATOM 1469 N N . LEU A 1 183 ? -7.479 -3.900 6.917 1.00 95.19 183 LEU A N 1
ATOM 1470 C CA . LEU A 1 183 ? -7.934 -2.579 6.516 1.00 95.19 183 LEU A CA 1
ATOM 1471 C C . LEU A 1 183 ? -9.101 -2.731 5.539 1.00 95.19 183 LEU A C 1
ATOM 1473 O O . LEU A 1 183 ? -8.939 -3.359 4.491 1.00 95.19 183 LEU A O 1
ATOM 1477 N N . ARG A 1 184 ? -10.256 -2.139 5.848 1.00 95.19 184 ARG A N 1
ATOM 1478 C CA . ARG A 1 184 ? -11.338 -1.957 4.867 1.00 95.19 184 ARG A CA 1
ATOM 1479 C C . ARG A 1 184 ? -11.217 -0.595 4.207 1.00 95.19 184 ARG A C 1
ATOM 1481 O O . ARG A 1 184 ? -10.731 0.353 4.820 1.00 95.19 184 ARG A O 1
ATOM 1488 N N . PHE A 1 185 ? -11.701 -0.492 2.980 1.00 96.38 185 PHE A N 1
ATOM 1489 C CA . PHE A 1 185 ? -11.884 0.793 2.322 1.00 96.38 185 PHE A CA 1
ATOM 1490 C C . PHE A 1 185 ? -13.332 1.256 2.503 1.00 96.38 185 PHE A C 1
ATOM 1492 O O . PHE A 1 185 ? -14.252 0.497 2.206 1.00 96.38 185 PHE A O 1
ATOM 1499 N N . SER A 1 186 ? -13.520 2.473 3.008 1.00 94.44 186 SER A N 1
ATOM 1500 C CA . SER A 1 186 ? -14.817 3.153 3.113 1.00 94.44 186 SER A CA 1
ATOM 1501 C C . SER A 1 186 ? -14.596 4.646 2.930 1.00 94.44 186 SER A C 1
ATOM 1503 O O . SER A 1 186 ? -13.621 5.184 3.452 1.00 94.44 186 SER A O 1
ATOM 1505 N N . ASP A 1 187 ? -15.480 5.305 2.183 1.00 92.44 187 ASP A N 1
ATOM 1506 C CA . ASP A 1 187 ? -15.527 6.770 2.061 1.00 92.44 187 ASP A CA 1
ATOM 1507 C C . ASP A 1 187 ? -14.184 7.423 1.689 1.00 92.44 187 ASP A C 1
ATOM 1509 O O . ASP A 1 187 ? -13.789 8.456 2.224 1.00 92.44 187 ASP A O 1
ATOM 1513 N N . GLY A 1 188 ? -13.440 6.796 0.771 1.00 93.00 188 GLY A N 1
ATOM 1514 C CA . GLY A 1 188 ? -12.146 7.313 0.318 1.00 93.00 188 GLY A CA 1
ATOM 1515 C C . GLY A 1 188 ? -10.974 7.037 1.267 1.00 93.00 188 GLY A C 1
ATOM 1516 O O . GLY A 1 188 ? -9.853 7.446 0.970 1.00 93.00 188 GLY A O 1
ATOM 1517 N N . ALA A 1 189 ? -11.191 6.321 2.375 1.00 93.88 189 ALA A N 1
ATOM 1518 C CA . ALA A 1 189 ? -10.182 6.062 3.395 1.00 93.88 189 ALA A CA 1
ATOM 1519 C C . ALA A 1 189 ? -9.995 4.568 3.701 1.00 93.88 189 ALA A C 1
ATOM 1521 O O . ALA A 1 189 ? -10.912 3.753 3.606 1.00 93.88 189 ALA A O 1
ATOM 1522 N N . LEU A 1 190 ? -8.774 4.213 4.119 1.00 94.75 190 LEU A N 1
ATOM 1523 C CA . LEU A 1 190 ? -8.457 2.901 4.687 1.00 94.75 190 LEU A CA 1
ATOM 1524 C C . LEU A 1 190 ? -8.614 2.930 6.206 1.00 94.75 190 LEU A C 1
ATOM 1526 O O . LEU A 1 190 ? -7.852 3.612 6.907 1.00 94.75 190 LEU A O 1
ATOM 1530 N N . ILE A 1 191 ? -9.566 2.135 6.684 1.00 92.12 191 ILE A N 1
ATOM 1531 C CA . ILE A 1 191 ? -9.979 2.025 8.079 1.00 92.12 191 ILE A CA 1
ATOM 1532 C C . ILE A 1 191 ? -9.484 0.690 8.636 1.00 92.12 191 ILE A C 1
ATOM 1534 O O . ILE A 1 191 ? -9.770 -0.366 8.067 1.00 92.12 191 ILE A O 1
ATOM 1538 N N . SER A 1 192 ? -8.748 0.736 9.747 1.00 91.25 192 SER A N 1
ATOM 1539 C CA . SER A 1 192 ? -8.399 -0.458 10.527 1.00 91.25 192 SER A CA 1
ATOM 1540 C C . SER A 1 192 ? -9.668 -1.027 11.143 1.00 91.25 192 SER A C 1
ATOM 1542 O O . SER A 1 192 ? -10.338 -0.334 11.901 1.00 91.25 192 SER A O 1
ATOM 1544 N N . ILE A 1 193 ? -10.001 -2.278 10.814 1.00 90.25 193 ILE A N 1
ATOM 1545 C CA . ILE A 1 193 ? -11.183 -2.956 11.369 1.00 90.25 193 ILE A CA 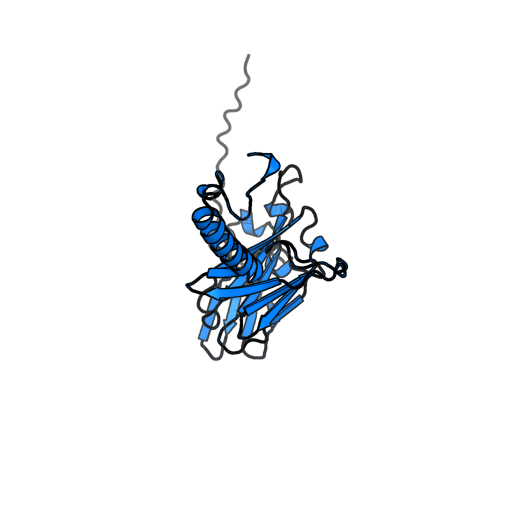1
ATOM 1546 C C . ILE A 1 193 ? -11.104 -3.029 12.894 1.00 90.25 193 ILE A C 1
ATOM 1548 O O . ILE A 1 193 ? -12.119 -2.897 13.568 1.00 90.25 193 ILE A O 1
ATOM 1552 N N . TYR A 1 194 ? -9.900 -3.219 13.435 1.00 84.69 194 TYR A N 1
ATOM 1553 C CA . TYR A 1 194 ? -9.705 -3.252 14.877 1.00 84.69 194 TYR A CA 1
ATOM 1554 C C . TYR A 1 194 ? -9.974 -1.885 15.514 1.00 84.69 194 TYR A C 1
ATOM 1556 O O . TYR A 1 194 ? -10.733 -1.806 16.475 1.00 84.69 194 TYR A O 1
ATOM 1564 N N . ASP A 1 195 ? -9.400 -0.813 14.960 1.00 84.44 195 ASP A N 1
ATOM 1565 C CA . ASP A 1 195 ? -9.558 0.540 15.511 1.00 84.44 195 ASP A CA 1
ATOM 1566 C C . ASP A 1 195 ? -11.030 0.984 15.431 1.00 84.44 195 ASP A C 1
ATOM 1568 O O . ASP A 1 195 ? -11.553 1.588 16.363 1.00 84.44 195 ASP A O 1
ATOM 1572 N N . ASP A 1 196 ? -11.712 0.647 14.333 1.00 87.56 196 ASP A N 1
ATOM 1573 C CA . ASP A 1 196 ? -13.144 0.896 14.135 1.00 87.56 196 ASP A CA 1
ATOM 1574 C C . ASP A 1 196 ? -13.989 0.198 15.208 1.00 87.56 196 ASP A C 1
ATOM 1576 O O . ASP A 1 196 ? -14.798 0.836 15.879 1.00 87.56 196 ASP A O 1
ATOM 1580 N N . TRP A 1 197 ? -13.720 -1.089 15.448 1.00 87.12 197 TRP A N 1
ATOM 1581 C CA . TRP A 1 197 ? -14.392 -1.864 16.488 1.00 87.12 197 TRP A CA 1
ATOM 1582 C C . TRP A 1 197 ? -14.115 -1.327 17.900 1.00 87.12 197 TRP A C 1
ATOM 1584 O O . TRP A 1 197 ? -15.037 -1.210 18.706 1.00 87.12 197 TRP A O 1
ATOM 1594 N N . GLN A 1 198 ? -12.871 -0.950 18.213 1.00 84.75 198 GLN A N 1
ATOM 1595 C CA . GLN A 1 198 ? -12.530 -0.343 19.506 1.00 84.75 198 GLN A CA 1
ATOM 1596 C C . GLN A 1 198 ? -13.283 0.970 19.735 1.00 84.75 198 GLN A C 1
ATOM 1598 O O . GLN A 1 198 ? -13.792 1.200 20.832 1.00 84.75 198 GLN A O 1
ATOM 1603 N N . ASN A 1 199 ? -13.396 1.811 18.705 1.00 88.12 199 ASN A N 1
ATOM 1604 C CA . ASN A 1 199 ? -14.144 3.063 18.788 1.00 88.12 199 ASN A CA 1
ATOM 1605 C C . ASN A 1 199 ? -15.646 2.825 18.992 1.00 88.12 199 ASN A C 1
ATOM 1607 O O . ASN A 1 199 ? -16.261 3.512 19.807 1.00 88.12 199 ASN A O 1
ATOM 1611 N N . GLU A 1 200 ? -16.226 1.841 18.301 1.00 90.31 200 GLU A N 1
ATOM 1612 C CA . GLU A 1 200 ? -17.630 1.452 18.475 1.00 90.31 200 GLU A CA 1
ATOM 1613 C C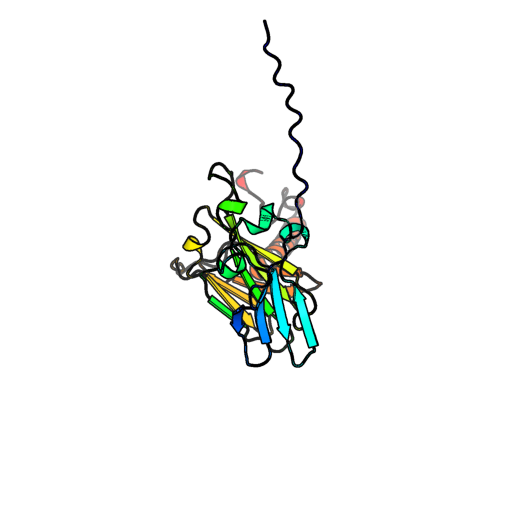 . GLU A 1 200 ? -17.902 0.982 19.911 1.00 90.31 200 GLU A C 1
ATOM 1615 O O . GLU A 1 200 ? -18.793 1.503 20.586 1.00 90.31 200 GLU A O 1
ATOM 1620 N N . ILE A 1 201 ? -17.082 0.057 20.423 1.00 89.81 201 ILE A N 1
ATOM 1621 C CA . ILE A 1 201 ? -17.203 -0.445 21.796 1.00 89.81 201 ILE A CA 1
ATOM 1622 C C . ILE A 1 201 ? -17.005 0.682 22.814 1.00 89.81 201 ILE A C 1
ATOM 1624 O O . ILE A 1 201 ? -17.785 0.788 23.762 1.00 89.81 201 ILE A O 1
ATOM 1628 N N . ALA A 1 202 ? -16.008 1.549 22.622 1.00 89.69 202 ALA A N 1
ATOM 1629 C CA . ALA A 1 202 ? -15.779 2.685 23.508 1.00 89.69 202 ALA A CA 1
ATOM 1630 C C . ALA A 1 202 ? -16.986 3.639 23.538 1.00 89.69 202 ALA A C 1
ATOM 1632 O O . ALA A 1 202 ? -17.338 4.138 24.608 1.00 89.69 202 ALA A O 1
ATOM 1633 N N . GLY A 1 203 ? -17.652 3.848 22.397 1.00 92.50 203 GLY A N 1
ATOM 1634 C CA . GLY A 1 203 ? -18.898 4.610 22.300 1.00 92.50 203 GLY A CA 1
ATOM 1635 C C . GLY A 1 203 ? -20.031 3.991 23.119 1.00 92.50 203 GLY A C 1
ATOM 1636 O O . GLY A 1 203 ? -20.621 4.669 23.958 1.00 92.50 203 GLY A O 1
ATOM 1637 N N . LEU A 1 204 ? -20.273 2.687 22.962 1.00 94.38 204 LEU A N 1
ATOM 1638 C CA . LEU A 1 204 ? -21.306 1.966 23.720 1.00 94.38 204 LEU A CA 1
ATOM 1639 C C . LEU A 1 204 ? -21.040 1.989 25.232 1.00 94.38 204 LEU A C 1
ATOM 1641 O O . LEU A 1 204 ? -21.947 2.212 26.036 1.00 94.38 204 LEU A O 1
ATOM 1645 N N . VAL A 1 205 ? -19.782 1.799 25.642 1.00 93.88 205 VAL A N 1
ATOM 1646 C CA . VAL A 1 205 ? -19.398 1.895 27.058 1.00 93.88 205 VAL A CA 1
ATOM 1647 C C . VAL A 1 205 ? -19.618 3.315 27.572 1.00 93.88 205 VAL A C 1
ATOM 1649 O O . VAL A 1 205 ? -20.175 3.488 28.656 1.00 93.88 205 VAL A O 1
ATOM 1652 N N . LYS A 1 206 ? -19.243 4.337 26.797 1.00 94.56 206 LYS A N 1
ATOM 1653 C CA . LYS A 1 206 ? -19.469 5.741 27.152 1.00 94.56 206 LYS A CA 1
ATOM 1654 C C . LYS A 1 206 ? -20.947 6.035 27.401 1.00 94.56 206 LYS A C 1
ATOM 1656 O O . LYS A 1 206 ? -21.279 6.636 28.422 1.00 94.56 206 LYS A O 1
ATOM 1661 N N . GLU A 1 207 ? -21.831 5.583 26.516 1.00 95.75 207 GLU A N 1
ATOM 1662 C CA . GLU A 1 207 ? -23.282 5.739 26.670 1.00 95.75 207 GLU A CA 1
ATOM 1663 C C . GLU A 1 207 ? -23.789 5.106 27.974 1.00 95.75 207 GLU A C 1
ATOM 1665 O O . GLU A 1 207 ? -24.542 5.731 28.728 1.00 95.75 207 GLU A O 1
ATOM 1670 N N . GLU A 1 208 ? -23.315 3.904 28.305 1.00 96.81 208 GLU A N 1
ATOM 1671 C CA . GLU A 1 208 ? -23.662 3.225 29.555 1.00 96.81 208 GLU A CA 1
ATOM 1672 C C . GLU A 1 208 ? -23.119 3.935 30.805 1.00 96.81 208 GLU A C 1
ATOM 1674 O O . GLU A 1 208 ? -23.814 4.026 31.824 1.00 96.81 208 GLU A O 1
ATOM 1679 N N . LEU A 1 209 ? -21.905 4.488 30.742 1.00 95.31 209 LEU A N 1
ATOM 1680 C CA . LEU A 1 209 ? -21.326 5.285 31.827 1.00 95.31 209 LEU A CA 1
ATOM 1681 C C . LEU A 1 209 ? -22.124 6.578 32.056 1.00 95.31 209 LEU A C 1
ATOM 1683 O O . LEU A 1 209 ? -22.403 6.926 33.209 1.00 95.31 209 LEU A O 1
ATOM 1687 N N . ILE A 1 210 ? -22.550 7.252 30.981 1.00 96.19 210 ILE A N 1
ATOM 1688 C CA . ILE A 1 210 ? -23.413 8.442 31.047 1.00 96.19 210 ILE A CA 1
ATOM 1689 C C . ILE A 1 210 ? -24.753 8.069 31.689 1.00 96.19 210 ILE A C 1
ATOM 1691 O O . ILE A 1 210 ? -25.196 8.729 32.632 1.00 96.19 210 ILE A O 1
ATOM 1695 N N . ARG A 1 211 ? -25.373 6.965 31.248 1.00 96.88 211 ARG A N 1
ATOM 1696 C CA . ARG A 1 211 ? -26.639 6.456 31.800 1.00 96.88 211 ARG A CA 1
ATOM 1697 C C . ARG A 1 211 ? -26.545 6.170 33.300 1.00 96.88 211 ARG A C 1
ATOM 1699 O O . ARG A 1 211 ? -27.482 6.453 34.047 1.00 96.88 211 ARG A O 1
ATOM 1706 N N . LYS A 1 212 ? -25.408 5.635 33.750 1.00 97.31 212 LYS A N 1
ATOM 1707 C CA . LYS A 1 212 ? -25.113 5.347 35.163 1.00 97.31 212 LYS A CA 1
ATOM 1708 C C . LYS A 1 212 ? -24.635 6.566 35.961 1.00 97.31 212 LYS A C 1
ATOM 1710 O O . LYS A 1 212 ? -24.398 6.421 37.157 1.00 97.31 212 LYS A O 1
ATOM 1715 N N . LYS A 1 213 ? -24.535 7.749 35.339 1.00 96.06 213 LYS A N 1
ATOM 1716 C CA . LYS A 1 213 ? -24.048 8.997 35.954 1.00 96.06 213 LYS A CA 1
ATOM 1717 C C . LYS A 1 213 ? -22.653 8.844 36.569 1.00 96.06 213 LYS A C 1
ATOM 1719 O O . LYS A 1 213 ? -22.382 9.371 37.647 1.00 96.06 213 LYS A O 1
ATOM 1724 N N . ILE A 1 214 ? -21.780 8.096 35.899 1.00 95.62 214 ILE A N 1
ATOM 1725 C CA . ILE A 1 214 ? -20.393 7.939 36.334 1.00 95.62 214 ILE A CA 1
ATOM 1726 C C . ILE A 1 214 ? -19.650 9.268 36.103 1.00 95.62 214 ILE A C 1
ATOM 1728 O O . ILE A 1 214 ? -19.765 9.819 35.008 1.00 95.62 214 ILE A O 1
ATOM 1732 N N . PRO A 1 215 ? -18.895 9.797 37.086 1.00 92.50 215 PRO A N 1
ATOM 1733 C CA . PRO A 1 215 ? -18.295 11.133 36.994 1.00 92.50 215 PRO A CA 1
ATOM 1734 C C . PRO A 1 215 ? -17.422 11.357 35.750 1.00 92.50 215 PRO A C 1
ATOM 1736 O O . PRO A 1 215 ? -17.549 12.381 35.085 1.00 92.50 215 PRO A O 1
ATOM 1739 N N . TYR A 1 216 ? -16.613 10.362 35.378 1.00 91.00 216 TYR A N 1
ATOM 1740 C CA . TYR A 1 216 ? -15.705 10.427 34.227 1.00 91.00 216 TYR A CA 1
ATOM 1741 C C . TYR A 1 216 ? -16.348 10.047 32.888 1.00 91.00 216 TYR A C 1
ATOM 1743 O O . TYR A 1 216 ? -15.656 9.932 31.880 1.00 91.00 216 TYR A O 1
ATOM 1751 N N . ALA A 1 217 ? -17.664 9.820 32.832 1.00 91.62 217 ALA A N 1
ATOM 1752 C CA . ALA A 1 217 ? -18.309 9.279 31.637 1.00 91.62 217 ALA A CA 1
ATOM 1753 C C . ALA A 1 217 ? -18.063 10.126 30.376 1.00 91.62 217 ALA A C 1
ATOM 1755 O O . ALA A 1 217 ? -17.847 9.586 29.296 1.00 91.62 217 ALA A O 1
ATOM 1756 N N . ASN A 1 218 ? -18.038 11.455 30.504 1.00 88.81 218 ASN A N 1
ATOM 1757 C CA . ASN A 1 218 ? -17.805 12.350 29.366 1.00 88.81 218 ASN A CA 1
ATOM 1758 C C . ASN A 1 218 ? -16.352 12.330 28.868 1.00 88.81 218 ASN A C 1
ATOM 1760 O O . ASN A 1 218 ? -16.113 12.600 27.688 1.00 88.81 218 ASN A O 1
ATOM 1764 N N . GLU A 1 219 ? -15.415 11.971 29.740 1.00 89.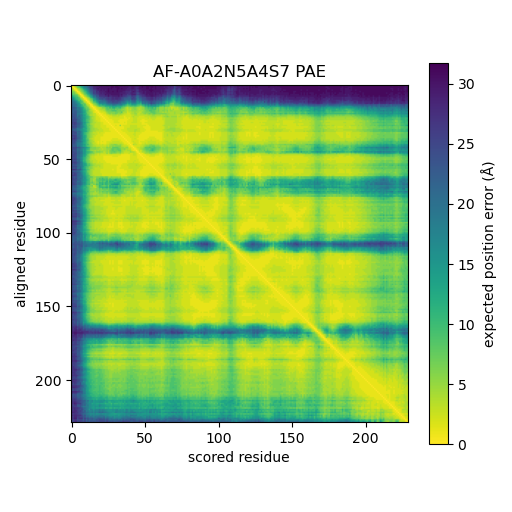06 219 GLU A N 1
ATOM 1765 C CA . GLU A 1 219 ? -13.977 11.884 29.467 1.00 89.06 219 GLU A CA 1
ATOM 1766 C C . GLU A 1 219 ? -13.561 10.484 28.995 1.00 89.06 219 GLU A C 1
ATOM 1768 O O . GLU A 1 219 ? -12.474 10.313 28.447 1.00 89.06 219 GLU A O 1
ATOM 1773 N N . TYR A 1 220 ? -14.444 9.489 29.140 1.00 89.31 220 TYR A N 1
ATOM 1774 C CA . TYR A 1 220 ? -14.195 8.135 28.666 1.00 89.31 220 TYR A CA 1
ATOM 1775 C C . TYR A 1 220 ? -14.014 8.082 27.138 1.00 89.31 220 TYR A C 1
ATOM 1777 O O . TYR A 1 220 ? -14.767 8.699 26.369 1.00 89.31 220 TYR A O 1
ATOM 1785 N N . GLY A 1 221 ? -13.020 7.296 26.723 1.00 84.69 221 GLY A N 1
ATOM 1786 C CA . GLY A 1 221 ? -12.627 7.018 25.345 1.00 84.69 221 GLY A CA 1
ATOM 1787 C C . GLY A 1 221 ? -11.507 5.964 25.299 1.00 84.69 221 GLY A C 1
ATOM 1788 O O . GLY A 1 221 ? -11.070 5.509 26.357 1.00 84.69 221 GLY A O 1
ATOM 1789 N N . PRO A 1 222 ? -11.024 5.580 24.103 1.00 79.06 222 PRO A N 1
ATOM 1790 C CA . PRO A 1 222 ? -10.008 4.530 23.943 1.00 79.06 222 PRO A CA 1
ATOM 1791 C C . PRO A 1 222 ? -8.716 4.764 24.744 1.00 79.06 222 PRO A C 1
ATOM 1793 O O . PRO A 1 222 ? -8.122 3.814 25.244 1.00 79.06 222 PRO A O 1
ATOM 1796 N N . ASP A 1 223 ? -8.320 6.027 24.916 1.00 79.69 223 ASP A N 1
ATOM 1797 C CA . ASP A 1 223 ? -7.109 6.422 25.648 1.00 79.69 223 ASP A CA 1
ATOM 1798 C C . ASP A 1 223 ? -7.375 6.808 27.116 1.00 79.69 223 ASP A C 1
ATOM 1800 O O . ASP A 1 223 ? -6.478 7.302 27.805 1.00 79.69 223 ASP A O 1
ATOM 1804 N N . PHE A 1 224 ? -8.602 6.619 27.614 1.00 85.06 224 PHE A N 1
ATOM 1805 C CA . PHE A 1 224 ? -8.968 7.008 28.974 1.00 85.06 224 PHE A CA 1
ATOM 1806 C C . PHE A 1 224 ? -8.238 6.155 30.015 1.00 85.06 224 PHE A C 1
ATOM 1808 O O . PHE A 1 224 ? -8.313 4.923 30.017 1.00 85.06 224 PHE A O 1
ATOM 1815 N N . ARG A 1 225 ? -7.569 6.823 30.956 1.00 83.31 225 ARG A N 1
ATOM 1816 C CA . ARG A 1 225 ? -6.864 6.187 32.068 1.00 83.31 225 ARG A CA 1
ATOM 1817 C C . ARG A 1 225 ? -7.614 6.442 33.361 1.00 83.31 225 ARG A C 1
ATOM 1819 O O . ARG A 1 225 ? -7.530 7.518 33.934 1.00 83.31 225 ARG A O 1
ATOM 1826 N N . ILE A 1 226 ? -8.291 5.409 33.856 1.00 83.00 226 ILE A N 1
ATOM 1827 C CA . ILE A 1 226 ? -9.082 5.500 35.092 1.00 83.00 226 ILE A CA 1
ATOM 1828 C C . ILE A 1 226 ? -8.254 5.879 36.327 1.00 83.00 226 ILE A C 1
ATOM 1830 O O . ILE A 1 226 ? -8.806 6.400 37.280 1.00 83.00 226 ILE A O 1
ATOM 1834 N N . LEU A 1 227 ? -6.946 5.604 36.322 1.00 83.12 227 LEU A N 1
ATOM 1835 C CA . LEU A 1 227 ? -6.047 5.957 37.426 1.00 83.12 227 LEU A CA 1
ATOM 1836 C C . LEU A 1 227 ? -5.638 7.438 37.420 1.00 83.12 227 LEU A C 1
ATOM 1838 O O . LEU A 1 227 ? -5.107 7.906 38.422 1.00 83.12 227 LEU A O 1
ATOM 1842 N N . ASP A 1 228 ? -5.870 8.147 36.311 1.00 80.88 228 ASP A N 1
ATOM 1843 C CA . ASP A 1 228 ? -5.556 9.571 36.165 1.00 80.88 228 ASP A CA 1
ATOM 1844 C C . ASP A 1 228 ? -6.762 10.469 36.535 1.00 80.88 228 ASP A C 1
ATOM 1846 O O . ASP A 1 228 ? -6.639 11.693 36.498 1.00 80.88 228 ASP A O 1
ATOM 1850 N N . TYR A 1 229 ? -7.908 9.865 36.891 1.00 72.62 229 TYR A N 1
ATOM 1851 C CA . TYR A 1 229 ? -9.169 10.516 37.273 1.00 72.62 229 TYR A CA 1
ATOM 1852 C C . TYR A 1 229 ? -9.471 10.316 38.764 1.00 72.62 229 TYR A C 1
ATOM 1854 O O . TYR A 1 229 ? -9.852 11.302 39.434 1.00 72.62 229 TYR A O 1
#

Nearest PDB structures (foldseek):
  8boz-assembly7_N  TM=7.755E-01  e=2.002E-10  Escherichia coli
  8pjw-assembly2_B  TM=3.822E-01  e=1.708E-02  synthetic construct
  6b12-assembly2_B  TM=4.574E-01  e=7.959E+00  Pseudomonas protegens Pf-5
  2fjr-assembly1_A  TM=2.627E-01  e=2.032E+00  Eganvirus ev186
  7jvt-assembly1_D  TM=2.473E-01  e=1.218E+00  Lambdavirus lambda